Protein AF-A0A537ZQH6-F1 (afdb_monomer_lite)

Secondary structure (DSSP, 8-state):
--------------------SSSSHHHHHHHHHHHHHHHTTSSSSS-----------------------SSSTTTTTTTTS---------THHHHHHHHHHHHHHHHHHHHHHHHHHH-------S--EEEEESPTT-EESS--SEEEEEESS-B-GGG-EEEEEETTS-B-B-S--EE-SS-TTEEEEEB----SEEEEEEEEEEBTTS-EEEEEEEEEESS---SPP------TT--TT-HHHHHHHHHHHHHHHHHHHHHHIIIIIIHHHHHHSTT--SHHHHHHHHHHHHHHHHHHHHHHHHHHHHHTT--TT-HHHHHHHHHHSHHHHHHHHHHHHHHHHHHHHHHHHHH--GGGG--

Sequence (363 aa):
MDGREGADRGRLRVRLKRQHDRRQDVQLQRAADLLERRGRRLDRARELGHSRADDRGGELPRRRRLELDARDRRDRRRRRRARPRRRRAPEQGRNEDARLNIGRAARCVVLVAVVALVVPAAAWAHAALLRTSPTASVIANGPPARVLLTYSEAVEPRFAIVSVTDAGGHQVTAGPPQRSASNPDTLFVPLRKIQRGWYLVYWRVISVDGHPVRGAFTFAVGPNTGPQPQFVIPSISESAATAQLLIPRWIVFLSLLSAIGLYVLRVITARPVVRAVRGSSLRAITWAMWISFAVALVATPIYVLLATSQFALRSVFALGTIIPLARDSAFGRGYLVLEAALALFAVAAAVTVWVDRPERSQR

Foldseek 3Di:
DDDDDDDDDDDDDDDDDPDPDDPPVVVVVVVVVVVVVVVVVPPPPPDDDDDDDDDDDDDDDDDDDDDDDPPPVVVVVVVVPDDPPPPPDDPVVVVVVLVVVLVVLVVVVVVVVVVVVPPPPVCPPDWAFDAKVVGFAEAAAADDQKIKTATPDAFWQLLKDKFKAFPVRDTFFPDGWDADPVDRRMIMTGGHHDDFAKMKIWMWIATLNLFIDIDMGMYTYHPPRDDDDDDDHPDPPPGPPPVQLVVLVVLLVVLVCLLVVLLCCLPSPVLSVCVVDPPDDCVVSVVSNVVSLVSNLVSLVVSLLSSQCVSNVHDSVVCVPSVVSLCVTSNNVVSVVVSVVSVVVVVVSVVVVVVPDPVVVVD

Structure (mmCIF, N/CA/C/O backbone):
data_AF-A0A537ZQH6-F1
#
_entry.id   AF-A0A537ZQH6-F1
#
loop_
_atom_site.group_PDB
_atom_site.id
_atom_site.type_symbol
_atom_site.label_atom_id
_atom_site.label_alt_id
_atom_site.label_comp_id
_atom_site.label_asym_id
_atom_site.label_entity_id
_atom_site.label_seq_id
_atom_site.pdbx_PDB_ins_code
_atom_site.Cartn_x
_atom_site.Cartn_y
_atom_site.Cartn_z
_atom_site.occupancy
_atom_site.B_iso_or_equiv
_atom_site.auth_seq_id
_atom_site.auth_comp_id
_atom_site.auth_asym_id
_atom_site.auth_atom_id
_atom_site.pdbx_PDB_model_num
ATOM 1 N N . MET A 1 1 ? 62.988 -39.015 21.440 1.00 37.72 1 MET A N 1
ATOM 2 C CA . MET A 1 1 ? 63.742 -37.811 21.828 1.00 37.72 1 MET A CA 1
ATOM 3 C C . MET A 1 1 ? 62.764 -36.662 21.709 1.00 37.72 1 MET A C 1
ATOM 5 O O . MET A 1 1 ? 62.362 -36.348 20.599 1.00 37.72 1 MET A O 1
ATOM 9 N N . ASP A 1 2 ? 62.004 -36.427 22.777 1.00 38.94 2 ASP A N 1
ATOM 10 C CA . ASP A 1 2 ? 62.346 -35.517 23.900 1.00 38.94 2 ASP A CA 1
ATOM 11 C C . ASP A 1 2 ? 61.993 -34.084 23.506 1.00 38.94 2 ASP A C 1
ATOM 13 O O . ASP A 1 2 ? 62.325 -33.666 22.409 1.00 38.94 2 ASP A O 1
ATOM 17 N N . GLY A 1 3 ? 61.307 -33.254 24.280 1.00 34.97 3 GLY A N 1
ATOM 18 C CA . GLY A 1 3 ? 60.789 -33.248 25.651 1.00 34.97 3 GLY A CA 1
ATOM 19 C C . GLY A 1 3 ? 60.050 -31.896 25.762 1.00 34.97 3 GLY A C 1
ATOM 20 O O . GLY A 1 3 ? 60.410 -30.954 25.066 1.00 34.97 3 GLY A O 1
ATOM 21 N N . ARG A 1 4 ? 58.823 -31.849 26.291 1.00 38.03 4 ARG A N 1
ATOM 22 C CA . ARG A 1 4 ? 58.455 -31.413 27.657 1.00 38.03 4 ARG A CA 1
ATOM 23 C C . ARG A 1 4 ? 58.800 -29.956 28.029 1.00 38.03 4 ARG A C 1
ATOM 25 O O . ARG A 1 4 ? 59.832 -29.437 27.653 1.00 38.03 4 ARG A O 1
ATOM 32 N N . GLU A 1 5 ? 57.924 -29.436 28.903 1.00 39.91 5 GLU A N 1
ATOM 33 C CA . GLU A 1 5 ? 57.992 -28.200 29.716 1.00 39.91 5 GLU A CA 1
ATOM 34 C C . GLU A 1 5 ? 57.385 -26.941 29.076 1.00 39.91 5 GLU A C 1
ATOM 36 O O . GLU A 1 5 ? 57.626 -26.637 27.920 1.00 39.91 5 GLU A O 1
ATOM 41 N N . GLY A 1 6 ? 56.542 -26.142 29.736 1.00 35.00 6 GLY A N 1
ATOM 42 C CA . GLY A 1 6 ? 55.944 -26.145 31.077 1.00 35.00 6 GLY A CA 1
ATOM 43 C C . GLY A 1 6 ? 54.938 -24.976 31.101 1.00 35.00 6 GLY A C 1
ATOM 44 O O . GLY A 1 6 ? 55.193 -23.923 30.535 1.00 35.00 6 GLY A O 1
ATOM 45 N N . ALA A 1 7 ? 53.669 -25.203 31.437 1.00 37.62 7 ALA A N 1
ATOM 46 C CA . ALA A 1 7 ? 53.093 -24.894 32.747 1.00 37.62 7 ALA A CA 1
ATOM 47 C C . ALA A 1 7 ? 53.358 -23.460 33.258 1.00 37.62 7 ALA A C 1
ATOM 49 O O . ALA A 1 7 ? 54.359 -23.228 33.918 1.00 37.62 7 ALA A O 1
ATOM 50 N N . ASP A 1 8 ? 52.374 -22.563 33.115 1.00 39.09 8 ASP A N 1
ATOM 51 C CA . ASP A 1 8 ? 51.991 -21.718 34.251 1.00 39.09 8 ASP A CA 1
ATOM 52 C C . ASP A 1 8 ? 50.480 -21.421 34.245 1.00 39.09 8 ASP A C 1
ATOM 54 O O . ASP A 1 8 ? 49.935 -20.710 33.400 1.00 39.09 8 ASP A O 1
ATOM 58 N N . ARG A 1 9 ? 49.773 -22.062 35.180 1.00 39.47 9 ARG A N 1
ATOM 59 C CA . ARG A 1 9 ? 48.351 -21.853 35.468 1.00 39.47 9 ARG A CA 1
ATOM 60 C C . ARG A 1 9 ? 48.269 -20.947 36.692 1.00 39.47 9 ARG A C 1
ATOM 62 O O . ARG A 1 9 ? 48.192 -21.433 37.821 1.00 39.47 9 ARG A O 1
ATOM 69 N N . GLY A 1 10 ? 48.209 -19.640 36.457 1.00 35.66 10 GLY A N 1
ATOM 70 C CA . GLY A 1 10 ? 47.931 -18.637 37.482 1.00 35.66 10 GLY A CA 1
ATOM 71 C C . GLY A 1 10 ? 46.539 -18.815 38.097 1.00 35.66 10 GLY A C 1
ATOM 72 O O . GLY A 1 10 ? 45.526 -18.385 37.546 1.00 35.66 10 GLY A O 1
ATOM 73 N N . ARG A 1 11 ? 46.481 -19.454 39.271 1.00 38.66 11 ARG A N 1
ATOM 74 C CA . ARG A 1 11 ? 45.300 -19.511 40.143 1.00 38.66 11 ARG A CA 1
ATOM 75 C C . ARG A 1 11 ? 45.094 -18.158 40.829 1.00 38.66 11 ARG A C 1
ATOM 77 O O . ARG A 1 11 ? 45.623 -17.928 41.911 1.00 38.66 11 ARG A O 1
ATOM 84 N N . LEU A 1 12 ? 44.240 -17.306 40.272 1.00 38.12 12 LEU A N 1
ATOM 85 C CA . LEU A 1 12 ? 43.679 -16.163 40.997 1.00 38.12 12 LEU A CA 1
ATOM 86 C C . LEU A 1 12 ? 42.385 -16.582 41.706 1.00 38.12 12 LEU A C 1
ATOM 88 O O . LEU A 1 12 ? 41.287 -16.559 41.154 1.00 38.12 12 LEU A O 1
ATOM 92 N N . ARG A 1 13 ? 42.537 -16.997 42.970 1.00 39.12 13 ARG A N 1
ATOM 93 C CA . ARG A 1 13 ? 41.436 -17.126 43.932 1.00 39.12 13 ARG A CA 1
ATOM 94 C C . ARG A 1 13 ? 40.948 -15.727 44.311 1.00 39.12 13 ARG A C 1
ATOM 96 O O . ARG A 1 13 ? 41.513 -15.097 45.200 1.00 39.12 13 ARG A O 1
ATOM 103 N N . VAL A 1 14 ? 39.871 -15.264 43.686 1.00 39.78 14 VAL A N 1
ATOM 104 C CA . VAL A 1 14 ? 39.137 -14.084 44.157 1.00 39.78 14 VAL A CA 1
ATOM 105 C C . VAL A 1 14 ? 38.036 -14.539 45.116 1.00 39.78 14 VAL A C 1
ATOM 107 O O . VAL A 1 14 ? 37.133 -15.294 44.760 1.00 39.78 14 VAL A O 1
ATOM 110 N N . ARG A 1 15 ? 38.157 -14.101 46.375 1.00 38.72 15 ARG A N 1
ATOM 111 C CA . ARG A 1 15 ? 37.186 -14.280 47.463 1.00 38.72 15 ARG A CA 1
ATOM 112 C C . ARG A 1 15 ? 35.820 -13.704 47.065 1.00 38.72 15 ARG A C 1
ATOM 114 O O . ARG A 1 15 ? 35.657 -12.488 47.011 1.00 38.72 15 ARG A O 1
ATOM 121 N N . LEU A 1 16 ? 34.816 -14.564 46.897 1.00 40.62 16 LEU A N 1
ATOM 122 C CA . LEU A 1 16 ? 33.408 -14.161 46.906 1.00 40.62 16 LEU A CA 1
ATOM 123 C C . LEU A 1 16 ? 33.019 -13.722 48.325 1.00 40.62 16 LEU A C 1
ATOM 125 O O . LEU A 1 16 ? 32.900 -14.528 49.248 1.00 40.62 16 LEU A O 1
ATOM 129 N N . LYS A 1 17 ? 32.845 -12.413 48.498 1.00 37.75 17 LYS A N 1
ATOM 130 C CA . LYS A 1 17 ? 32.340 -11.788 49.720 1.00 37.75 17 LYS A CA 1
ATOM 131 C C . LYS A 1 17 ? 30.829 -12.047 49.790 1.00 37.75 17 LYS A C 1
ATOM 133 O O . LYS A 1 17 ? 30.056 -11.392 49.098 1.00 37.75 17 LYS A O 1
ATOM 138 N N . ARG A 1 18 ? 30.404 -13.024 50.603 1.00 44.88 18 ARG A N 1
ATOM 139 C CA . ARG A 1 18 ? 28.995 -13.209 50.998 1.00 44.88 18 ARG A CA 1
ATOM 140 C C . ARG A 1 18 ? 28.511 -11.929 51.682 1.00 44.88 18 ARG A C 1
ATOM 142 O O . ARG A 1 18 ? 28.833 -11.678 52.839 1.00 44.88 18 ARG A O 1
ATOM 149 N N . GLN A 1 19 ? 27.759 -11.113 50.953 1.00 45.69 19 GLN A N 1
ATOM 150 C CA . GLN A 1 19 ? 27.084 -9.928 51.475 1.00 45.69 19 GLN A CA 1
ATOM 151 C C . GLN A 1 19 ? 25.637 -9.900 50.961 1.00 45.69 19 GLN A C 1
ATOM 153 O O . GLN A 1 19 ? 25.190 -8.971 50.294 1.00 45.69 19 GLN A O 1
ATOM 158 N N . HIS A 1 20 ? 24.903 -10.965 51.264 1.00 49.22 20 HIS A N 1
ATOM 159 C CA . HIS A 1 20 ? 23.463 -11.056 51.063 1.00 49.22 20 HIS A CA 1
ATOM 160 C C . HIS A 1 20 ? 22.906 -11.897 52.206 1.00 49.22 20 HIS A C 1
ATOM 162 O O . HIS A 1 20 ? 22.930 -13.112 52.117 1.00 49.22 20 HIS A O 1
ATOM 168 N N . ASP A 1 21 ? 22.568 -11.230 53.318 1.00 49.16 21 ASP A N 1
ATOM 169 C CA . ASP A 1 21 ? 21.616 -11.777 54.307 1.00 49.16 21 ASP A CA 1
ATOM 170 C C . ASP A 1 21 ? 21.184 -10.803 55.421 1.00 49.16 21 ASP A C 1
ATOM 172 O O . ASP A 1 21 ? 20.308 -11.117 56.206 1.00 49.16 21 ASP A O 1
ATOM 176 N N . ARG A 1 22 ? 21.721 -9.575 55.514 1.00 46.28 22 ARG A N 1
ATOM 177 C CA . ARG A 1 22 ? 21.346 -8.644 56.610 1.00 46.28 22 ARG A CA 1
ATOM 178 C C . ARG A 1 22 ? 20.330 -7.552 56.268 1.00 46.28 22 ARG A C 1
ATOM 180 O O . ARG A 1 22 ? 19.975 -6.769 57.142 1.00 46.28 22 ARG A O 1
ATOM 187 N N . ARG A 1 23 ? 19.875 -7.446 55.014 1.00 43.75 23 ARG A N 1
ATOM 188 C CA . ARG A 1 23 ? 18.908 -6.401 54.603 1.00 43.75 23 ARG A CA 1
ATOM 189 C C . ARG A 1 23 ? 17.465 -6.891 54.459 1.00 43.75 23 ARG A C 1
ATOM 191 O O . ARG A 1 23 ? 16.578 -6.044 54.447 1.00 43.75 23 ARG A O 1
ATOM 198 N N . GLN A 1 24 ? 17.223 -8.202 54.400 1.00 45.84 24 GLN A N 1
ATOM 199 C CA . GLN A 1 24 ? 15.862 -8.751 54.340 1.00 45.84 24 GLN A CA 1
ATOM 200 C C . GLN A 1 24 ? 15.212 -8.881 55.731 1.00 45.84 24 GLN A C 1
ATOM 202 O O . GLN A 1 24 ? 14.027 -8.582 55.862 1.00 45.84 24 GLN A O 1
ATOM 207 N N . ASP A 1 25 ? 15.986 -9.146 56.788 1.00 46.12 25 ASP A N 1
ATOM 208 C CA . ASP A 1 25 ? 15.434 -9.305 58.146 1.00 46.12 25 ASP A CA 1
ATOM 209 C C . ASP A 1 25 ? 14.921 -7.997 58.776 1.00 46.12 25 ASP A C 1
ATOM 211 O O . ASP A 1 25 ? 13.919 -7.987 59.490 1.00 46.12 25 ASP A O 1
ATOM 215 N N . VAL A 1 26 ? 15.536 -6.853 58.451 1.00 52.03 26 VAL A N 1
ATOM 216 C CA . VAL A 1 26 ? 15.139 -5.549 59.021 1.00 52.03 26 VAL A CA 1
ATOM 217 C C . VAL A 1 26 ? 13.829 -5.023 58.409 1.00 52.03 26 VAL A C 1
ATOM 219 O O . VAL A 1 26 ? 13.107 -4.255 59.049 1.00 52.03 26 VAL A O 1
ATOM 222 N N . GLN A 1 27 ? 13.483 -5.435 57.183 1.00 49.34 27 GLN A N 1
ATOM 223 C CA . GLN A 1 27 ? 12.219 -5.032 56.551 1.00 49.34 27 GLN A CA 1
ATOM 224 C C . GLN A 1 27 ? 11.029 -5.900 56.983 1.00 49.34 27 GLN A C 1
ATOM 226 O O . GLN A 1 27 ? 9.916 -5.379 57.070 1.00 49.34 27 GLN A O 1
ATOM 231 N N . LEU A 1 28 ? 11.251 -7.170 57.338 1.00 49.19 28 LEU A N 1
ATOM 232 C CA . LEU A 1 28 ? 10.193 -8.060 57.830 1.00 49.19 28 LEU A CA 1
ATOM 233 C C . LEU A 1 28 ? 9.753 -7.720 59.266 1.00 49.19 28 LEU A C 1
ATOM 235 O O . LEU A 1 28 ? 8.558 -7.756 59.555 1.00 49.19 28 LEU A O 1
ATOM 239 N N . GLN A 1 29 ? 10.667 -7.275 60.137 1.00 52.88 29 GLN A N 1
ATOM 240 C CA . GLN A 1 29 ? 10.314 -6.850 61.504 1.00 52.88 29 GLN A CA 1
ATOM 241 C C . GLN A 1 29 ? 9.486 -5.550 61.549 1.00 52.88 29 GLN A C 1
ATOM 243 O O . GLN A 1 29 ? 8.589 -5.421 62.377 1.00 52.88 29 GLN A O 1
ATOM 248 N N . ARG A 1 30 ? 9.691 -4.605 60.616 1.00 51.28 30 ARG A N 1
ATOM 249 C CA . ARG A 1 30 ? 8.899 -3.354 60.566 1.00 51.28 30 ARG A CA 1
ATOM 250 C C . ARG A 1 30 ? 7.466 -3.539 60.050 1.00 51.28 30 ARG A C 1
ATOM 252 O O . ARG A 1 30 ? 6.607 -2.716 60.363 1.00 51.28 30 ARG A O 1
ATOM 259 N N . ALA A 1 31 ? 7.193 -4.589 59.274 1.00 52.56 31 ALA A N 1
ATOM 260 C CA . ALA A 1 31 ? 5.853 -4.871 58.755 1.00 52.56 31 ALA A CA 1
ATOM 261 C C . ALA A 1 31 ? 4.941 -5.550 59.799 1.00 52.56 31 ALA A C 1
ATOM 263 O O . ALA A 1 31 ? 3.739 -5.280 59.821 1.00 52.56 31 ALA A O 1
ATOM 264 N N . ALA A 1 32 ? 5.508 -6.365 60.696 1.00 53.94 32 ALA A N 1
ATOM 265 C CA . ALA A 1 32 ? 4.768 -7.008 61.785 1.00 53.94 32 ALA A CA 1
ATOM 266 C C . ALA A 1 32 ? 4.316 -5.997 62.864 1.00 53.94 32 ALA A C 1
ATOM 268 O O . ALA A 1 32 ? 3.144 -5.986 63.245 1.00 53.94 32 ALA A O 1
ATOM 269 N N . ASP A 1 33 ? 5.185 -5.055 63.247 1.00 55.97 33 ASP A N 1
ATOM 270 C CA . ASP A 1 33 ? 4.880 -4.013 64.247 1.00 55.97 33 ASP A CA 1
ATOM 271 C C . ASP A 1 33 ? 3.782 -3.023 63.803 1.00 55.97 33 ASP A C 1
ATOM 273 O O . ASP A 1 33 ? 3.048 -2.459 64.625 1.00 55.97 33 ASP A O 1
ATOM 277 N N . LEU A 1 34 ? 3.628 -2.804 62.492 1.00 54.22 34 LEU A N 1
ATOM 278 C CA . LEU A 1 34 ? 2.592 -1.925 61.933 1.00 54.22 34 LEU A CA 1
ATOM 279 C C . LEU A 1 34 ? 1.206 -2.588 61.874 1.00 54.22 34 LEU A C 1
ATOM 281 O O . LEU A 1 34 ? 0.194 -1.881 61.912 1.00 54.22 34 LEU A O 1
ATOM 285 N N . LEU A 1 35 ? 1.143 -3.922 61.833 1.00 55.09 35 LEU A N 1
ATOM 286 C CA . LEU A 1 35 ? -0.114 -4.675 61.891 1.00 55.09 35 LEU A CA 1
ATOM 287 C C . LEU A 1 35 ? -0.605 -4.854 63.336 1.00 55.09 35 LEU A C 1
ATOM 289 O O . LEU A 1 35 ? -1.811 -4.780 63.580 1.00 55.09 35 LEU A O 1
ATOM 293 N N . GLU A 1 36 ? 0.301 -4.946 64.313 1.00 55.09 36 GLU A N 1
ATOM 294 C CA . GLU A 1 36 ? -0.070 -5.054 65.730 1.00 55.09 36 GLU A CA 1
ATOM 295 C C . GLU A 1 36 ? -0.638 -3.737 66.304 1.00 55.09 36 GLU A C 1
ATOM 297 O O . GLU A 1 36 ? -1.595 -3.738 67.085 1.00 55.09 36 GLU A O 1
ATOM 302 N N . ARG A 1 37 ? -0.138 -2.577 65.846 1.00 55.03 37 ARG A N 1
ATOM 303 C CA . ARG A 1 37 ? -0.655 -1.253 66.255 1.00 55.03 37 ARG A CA 1
ATOM 304 C C . ARG A 1 37 ? -2.026 -0.905 65.665 1.00 55.03 37 ARG A C 1
ATOM 306 O O . ARG A 1 37 ? -2.704 -0.023 66.199 1.00 55.03 37 ARG A O 1
ATOM 313 N N . ARG A 1 38 ? -2.459 -1.581 64.593 1.00 48.88 38 ARG A N 1
ATOM 314 C CA . ARG A 1 38 ? -3.759 -1.334 63.939 1.00 48.88 38 ARG A CA 1
ATOM 315 C C . ARG A 1 38 ? -4.873 -2.258 64.445 1.00 48.88 38 ARG A C 1
ATOM 317 O O . ARG A 1 38 ? -6.031 -1.850 64.410 1.00 48.88 38 ARG A O 1
ATOM 324 N N . GLY A 1 39 ? -4.528 -3.427 64.995 1.00 49.94 39 GLY A N 1
ATOM 325 C CA . GLY A 1 39 ? -5.478 -4.351 65.632 1.00 49.94 39 GLY A CA 1
ATOM 326 C C . GLY A 1 39 ? -6.051 -3.839 66.960 1.00 49.94 39 GLY A C 1
ATOM 327 O O . GLY A 1 39 ? -7.243 -3.971 67.211 1.00 49.94 39 GLY A O 1
ATOM 328 N N . ARG A 1 40 ? -5.259 -3.136 67.782 1.00 52.81 40 ARG A N 1
ATOM 329 C CA . ARG A 1 40 ? -5.707 -2.675 69.117 1.00 52.81 40 ARG A CA 1
ATOM 330 C C . ARG A 1 40 ? -6.600 -1.421 69.121 1.00 52.81 40 ARG A C 1
ATOM 332 O O . ARG A 1 40 ? -6.974 -0.947 70.191 1.00 52.81 40 ARG A O 1
ATOM 339 N N . ARG A 1 41 ? -6.945 -0.856 67.954 1.00 49.91 41 ARG A N 1
ATOM 340 C CA . ARG A 1 41 ? -7.824 0.330 67.837 1.00 49.91 41 ARG A CA 1
ATOM 341 C C . ARG A 1 41 ? -9.272 0.025 67.435 1.00 49.91 41 ARG A C 1
ATOM 343 O O . ARG A 1 41 ? -10.050 0.969 67.340 1.00 49.91 41 ARG A O 1
ATOM 350 N N . LEU A 1 42 ? -9.658 -1.241 67.249 1.00 49.62 42 LEU A N 1
ATOM 351 C CA . LEU A 1 42 ? -11.047 -1.602 66.912 1.00 49.62 42 LEU A CA 1
ATOM 352 C C . LEU A 1 42 ? -11.810 -2.385 67.994 1.00 49.62 42 LEU A C 1
ATOM 354 O O . LEU A 1 42 ? -13.026 -2.486 67.880 1.00 49.62 42 LEU A O 1
ATOM 358 N N . ASP A 1 43 ? -11.166 -2.777 69.098 1.00 46.06 43 ASP A N 1
ATOM 359 C CA . ASP A 1 43 ? -11.847 -3.446 70.226 1.00 46.06 43 ASP A CA 1
ATOM 360 C C . ASP A 1 43 ? -12.250 -2.506 71.380 1.00 46.06 43 ASP A C 1
ATOM 362 O O . ASP A 1 43 ? -12.770 -2.950 72.397 1.00 46.06 43 ASP A O 1
ATOM 366 N N . ARG A 1 44 ? -12.067 -1.184 71.244 1.00 46.25 44 ARG A N 1
ATOM 367 C CA . ARG A 1 44 ? -12.435 -0.194 72.287 1.00 46.25 44 ARG A CA 1
ATOM 368 C C . ARG A 1 44 ? -13.620 0.715 71.954 1.00 46.25 44 ARG A C 1
ATOM 370 O O . ARG A 1 44 ? -13.830 1.714 72.631 1.00 46.25 44 ARG A O 1
ATOM 377 N N . ALA A 1 45 ? -14.416 0.377 70.943 1.00 46.56 45 ALA A N 1
ATOM 378 C CA . ALA A 1 45 ? -15.591 1.165 70.555 1.00 46.56 45 ALA A CA 1
ATOM 379 C C . ALA A 1 45 ? -16.899 0.360 70.579 1.00 46.56 45 ALA A C 1
ATOM 381 O O . ALA A 1 45 ? -17.814 0.631 69.800 1.00 46.56 45 ALA A O 1
ATOM 382 N N . ARG A 1 46 ? -16.997 -0.657 71.445 1.00 43.41 46 ARG A N 1
ATOM 383 C CA . ARG A 1 46 ? -18.224 -1.452 71.556 1.00 43.41 46 ARG A CA 1
ATOM 384 C C . ARG A 1 46 ? -18.505 -2.020 72.937 1.00 43.41 46 ARG A C 1
ATOM 386 O O . ARG A 1 46 ? -19.032 -3.108 73.046 1.00 43.41 46 ARG A O 1
ATOM 393 N N . GLU A 1 47 ? -18.223 -1.256 73.974 1.00 46.81 47 GLU A N 1
ATOM 394 C CA . GLU A 1 47 ? -18.758 -1.501 75.310 1.00 46.81 47 GLU A CA 1
ATOM 395 C C . GLU A 1 47 ? -18.678 -0.172 76.044 1.00 46.81 47 GLU A C 1
ATOM 397 O O . GLU A 1 47 ? -17.583 0.288 76.333 1.00 46.81 47 GLU A O 1
ATOM 402 N N . LEU A 1 48 ? -19.820 0.501 76.190 1.00 42.00 48 LEU A N 1
ATOM 403 C CA . LEU A 1 48 ? -20.153 1.480 77.232 1.00 42.00 48 LEU A CA 1
ATOM 404 C C . LEU A 1 48 ? -21.454 2.164 76.813 1.00 42.00 48 LEU A C 1
ATOM 406 O O . LEU A 1 48 ? -21.485 3.131 76.056 1.00 42.00 48 LEU A O 1
ATOM 410 N N . GLY A 1 49 ? -22.555 1.608 77.293 1.00 34.41 49 GLY A N 1
ATOM 411 C CA . GLY A 1 49 ? -23.868 2.185 77.091 1.00 34.41 49 GLY A CA 1
ATOM 412 C C . GLY A 1 49 ? -24.921 1.338 77.763 1.00 34.41 49 GLY A C 1
ATOM 413 O O . GLY A 1 49 ? -25.709 0.739 77.053 1.00 34.41 49 GLY A O 1
ATOM 414 N N . HIS A 1 50 ? -24.888 1.260 79.100 1.00 36.09 50 HIS A N 1
ATOM 415 C CA . HIS A 1 50 ? -26.059 1.129 79.982 1.00 36.09 50 HIS A CA 1
ATOM 416 C C . HIS A 1 50 ? -25.636 0.987 81.450 1.00 36.09 50 HIS A C 1
ATOM 418 O O . HIS A 1 50 ? -25.060 -0.029 81.829 1.00 36.09 50 HIS A O 1
ATOM 424 N N . SER A 1 51 ? -25.976 1.987 82.272 1.00 34.97 51 SER A N 1
ATOM 425 C CA . SER A 1 51 ? -26.502 1.869 83.651 1.00 34.97 51 SER A CA 1
ATOM 426 C C . SER A 1 51 ? -26.618 3.282 84.241 1.00 34.97 51 SER A C 1
ATOM 428 O O . SER A 1 51 ? -25.648 4.025 84.240 1.00 34.97 51 SER A O 1
ATOM 430 N N . ARG A 1 52 ? -27.847 3.759 84.463 1.00 33.31 52 ARG A N 1
ATOM 431 C CA . ARG A 1 52 ? -28.595 3.786 85.741 1.00 33.31 52 ARG A CA 1
ATOM 432 C C . ARG A 1 52 ? -28.369 5.093 86.505 1.00 33.31 52 ARG A C 1
ATOM 434 O O . ARG A 1 52 ? -27.276 5.346 86.989 1.00 33.31 52 ARG A O 1
ATOM 441 N N . ALA A 1 53 ? -29.451 5.847 86.665 1.00 33.88 53 ALA A N 1
ATOM 442 C CA . ALA A 1 53 ? -29.649 6.746 87.789 1.00 33.88 53 ALA A CA 1
ATOM 443 C C . ALA A 1 53 ? -30.878 6.230 88.547 1.00 33.88 53 ALA A C 1
ATOM 445 O O . ALA A 1 53 ? -31.912 5.939 87.941 1.00 33.88 53 ALA A O 1
ATOM 446 N N . ASP A 1 54 ? -30.672 6.013 89.837 1.00 38.97 54 ASP A N 1
ATOM 447 C CA . ASP A 1 54 ? -31.647 5.642 90.854 1.00 38.97 54 ASP A CA 1
ATOM 448 C C . ASP A 1 54 ? -32.164 6.951 91.463 1.00 38.97 54 ASP A C 1
ATOM 450 O O . ASP A 1 54 ? -31.361 7.860 91.664 1.00 38.97 54 ASP A O 1
ATOM 454 N N . ASP A 1 55 ? -33.458 7.053 91.762 1.00 33.56 55 ASP A N 1
ATOM 455 C CA . ASP A 1 55 ? -33.891 7.945 92.837 1.00 33.56 55 ASP A CA 1
ATOM 456 C C . ASP A 1 55 ? -35.213 7.474 93.449 1.00 33.56 55 ASP A C 1
ATOM 458 O O . ASP A 1 55 ? -36.170 7.109 92.756 1.00 33.56 55 ASP A O 1
ATOM 462 N N . ARG A 1 56 ? -35.224 7.427 94.782 1.00 37.03 56 ARG A N 1
ATOM 463 C CA . ARG A 1 56 ? -36.313 6.927 95.626 1.00 37.03 56 ARG A CA 1
ATOM 464 C C . ARG A 1 56 ? -37.095 8.089 96.230 1.00 37.03 56 ARG A C 1
ATOM 466 O O . ARG A 1 56 ? -36.500 9.048 96.702 1.00 37.03 56 ARG A O 1
ATOM 473 N N . GLY A 1 57 ? -38.393 7.862 96.436 1.00 31.17 57 GLY A N 1
ATOM 474 C CA . GLY A 1 57 ? -39.102 8.359 97.621 1.00 31.17 57 GLY A CA 1
ATOM 475 C C . GLY A 1 57 ? -40.460 9.006 97.354 1.00 31.17 57 GLY A C 1
ATOM 476 O O . GLY A 1 57 ? -40.560 9.922 96.550 1.00 31.17 57 GLY A O 1
ATOM 477 N N . GLY A 1 58 ? -41.480 8.571 98.107 1.00 30.86 58 GLY A N 1
ATOM 478 C CA . GLY A 1 58 ? -42.596 9.447 98.491 1.00 30.86 58 GLY A CA 1
ATOM 479 C C . GLY A 1 58 ? -44.016 9.027 98.094 1.00 30.86 58 GLY A C 1
ATOM 480 O O . GLY A 1 58 ? -44.544 9.517 97.110 1.00 30.86 58 GLY A O 1
ATOM 481 N N . GLU A 1 59 ? -44.623 8.198 98.946 1.00 32.25 59 GLU A N 1
ATOM 482 C CA . GLU A 1 59 ? -46.018 8.258 99.435 1.00 32.25 59 GLU A CA 1
ATOM 483 C C . GLU A 1 59 ? -47.271 8.052 98.531 1.00 32.25 59 GLU A C 1
ATOM 485 O O . GLU A 1 59 ? -47.382 8.415 97.368 1.00 32.25 59 GLU A O 1
ATOM 490 N N . LEU A 1 60 ? -48.240 7.391 99.178 1.00 40.50 60 LEU A N 1
ATOM 491 C CA . LEU A 1 60 ? -49.590 6.909 98.821 1.00 40.50 60 LEU A CA 1
ATOM 492 C C . LEU A 1 60 ? -50.664 8.045 98.863 1.00 40.50 60 LEU A C 1
ATOM 494 O O . LEU A 1 60 ? -50.290 9.163 99.198 1.00 40.50 60 LEU A O 1
ATOM 498 N N . PRO A 1 61 ? -52.011 7.825 98.744 1.00 54.16 61 PRO A N 1
ATOM 499 C CA . PRO A 1 61 ? -52.829 6.716 98.198 1.00 54.16 61 PRO A CA 1
ATOM 500 C C . PRO A 1 61 ? -54.063 7.179 97.344 1.00 54.16 61 PRO A C 1
ATOM 502 O O . PRO A 1 61 ? -54.377 8.354 97.225 1.00 54.16 61 PRO A O 1
ATOM 505 N N . ARG A 1 62 ? -54.883 6.190 96.928 1.00 35.56 62 ARG A N 1
ATOM 506 C CA . ARG A 1 62 ? -56.370 6.199 96.768 1.00 35.56 62 ARG A CA 1
ATOM 507 C C . ARG A 1 62 ? -56.993 6.261 95.357 1.00 35.56 62 ARG A C 1
ATOM 509 O O . ARG A 1 62 ? -57.141 7.298 94.738 1.00 35.56 62 ARG A O 1
ATOM 516 N N . ARG A 1 63 ? -57.598 5.103 95.048 1.00 35.00 63 ARG A N 1
ATOM 517 C CA . ARG A 1 63 ? -59.005 4.847 94.657 1.00 35.00 63 ARG A CA 1
ATOM 518 C C . ARG A 1 63 ? -59.568 5.394 93.332 1.00 35.00 63 ARG A C 1
ATOM 520 O O . ARG A 1 63 ? -59.769 6.580 93.146 1.00 35.00 63 ARG A O 1
ATOM 527 N N . ARG A 1 64 ? -60.124 4.413 92.602 1.00 38.06 64 ARG A N 1
ATOM 528 C CA . ARG A 1 64 ? -61.353 4.440 91.782 1.00 38.06 64 ARG A CA 1
ATOM 529 C C . ARG A 1 64 ? -61.376 5.380 90.572 1.00 38.06 64 ARG A C 1
ATOM 531 O O . ARG A 1 64 ? -61.792 6.525 90.671 1.00 38.06 64 ARG A O 1
ATOM 538 N N . ARG A 1 65 ? -61.212 4.774 89.397 1.00 36.09 65 ARG A N 1
ATOM 539 C CA . ARG A 1 65 ? -62.214 4.785 88.311 1.00 36.09 65 ARG A CA 1
ATOM 540 C C . ARG A 1 65 ? -61.893 3.597 87.399 1.00 36.09 65 ARG A C 1
ATOM 542 O O . ARG A 1 65 ? -60.807 3.518 86.849 1.00 36.09 65 ARG A O 1
ATOM 549 N N . LEU A 1 66 ? -62.626 2.498 87.559 1.00 42.69 66 LEU A N 1
ATOM 550 C CA . LEU A 1 66 ? -63.831 2.198 86.777 1.00 42.69 66 LEU A CA 1
ATOM 551 C C . LEU A 1 66 ? -63.496 2.071 85.289 1.00 42.69 66 LEU A C 1
ATOM 553 O O . LEU A 1 66 ? -63.423 3.052 84.562 1.00 42.69 66 LEU A O 1
ATOM 557 N N . GLU A 1 67 ? -63.231 0.816 84.917 1.00 48.31 67 GLU A N 1
ATOM 558 C CA . GLU A 1 67 ? -63.910 0.128 83.817 1.00 48.31 67 GLU A CA 1
ATOM 559 C C . GLU A 1 67 ? -64.332 1.017 82.649 1.00 48.31 67 GLU A C 1
ATOM 561 O O . GLU A 1 67 ? -65.454 1.498 82.634 1.00 48.31 67 GLU A O 1
ATOM 566 N N . LEU A 1 68 ? -63.461 1.188 81.651 1.00 47.56 68 LEU A N 1
ATOM 567 C CA . LEU A 1 68 ? -63.856 1.606 80.301 1.00 47.56 68 LEU A CA 1
ATOM 568 C C . LEU A 1 68 ? -62.675 1.462 79.330 1.00 47.56 68 LEU A C 1
ATOM 570 O O . LEU A 1 68 ? -62.292 2.417 78.676 1.00 47.56 68 LEU A O 1
ATOM 574 N N . ASP A 1 69 ? -62.054 0.276 79.234 1.00 44.34 69 ASP A N 1
ATOM 575 C CA . ASP A 1 69 ? -61.180 0.021 78.069 1.00 44.34 69 ASP A CA 1
ATOM 576 C C . ASP A 1 69 ? -60.924 -1.458 77.719 1.00 44.34 69 ASP A C 1
ATOM 578 O O . ASP A 1 69 ? -59.883 -1.857 77.189 1.00 44.34 69 ASP A O 1
ATOM 582 N N . ALA A 1 70 ? -61.888 -2.332 78.022 1.00 48.72 70 ALA A N 1
ATOM 583 C CA . ALA A 1 70 ? -61.760 -3.772 77.774 1.00 48.72 70 ALA A CA 1
ATOM 584 C C . ALA A 1 70 ? -62.220 -4.218 76.368 1.00 48.72 70 ALA A C 1
ATOM 586 O O . ALA A 1 70 ? -62.292 -5.423 76.110 1.00 48.72 70 ALA A O 1
ATOM 587 N N . ARG A 1 71 ? -62.524 -3.291 75.443 1.00 49.66 71 ARG A N 1
ATOM 588 C CA . ARG A 1 71 ? -63.021 -3.636 74.093 1.00 49.66 71 ARG A CA 1
ATOM 589 C C . ARG A 1 71 ? -62.085 -3.321 72.922 1.00 49.66 71 ARG A C 1
ATOM 591 O O . ARG A 1 71 ? -62.292 -3.915 71.872 1.00 49.66 71 ARG A O 1
ATOM 598 N N . ASP A 1 72 ? -60.995 -2.566 73.091 1.00 50.28 72 ASP A N 1
ATOM 599 C CA . ASP A 1 72 ? -60.112 -2.224 71.950 1.00 50.28 72 ASP A CA 1
ATOM 600 C C . ASP A 1 72 ? -58.876 -3.144 71.780 1.00 50.28 72 ASP A C 1
ATOM 602 O O . ASP A 1 72 ? -58.144 -3.110 70.788 1.00 50.28 72 ASP A O 1
ATOM 606 N N . ARG A 1 73 ? -58.632 -4.071 72.719 1.00 50.28 73 ARG A N 1
ATOM 607 C CA . ARG A 1 73 ? -57.465 -4.981 72.645 1.00 50.28 73 ARG A CA 1
ATOM 608 C C . ARG A 1 73 ? -57.710 -6.290 71.885 1.00 50.28 73 ARG A C 1
ATOM 610 O O . ARG A 1 73 ? -56.748 -7.018 71.620 1.00 50.28 73 ARG A O 1
ATOM 617 N N . ARG A 1 74 ? -58.956 -6.605 71.504 1.00 49.78 74 ARG A N 1
ATOM 618 C CA . ARG A 1 74 ? -59.286 -7.861 70.795 1.00 49.78 74 ARG A CA 1
ATOM 619 C C . ARG A 1 74 ? -59.207 -7.764 69.266 1.00 49.78 74 ARG A C 1
ATOM 621 O O . ARG A 1 74 ? -58.912 -8.782 68.639 1.00 49.78 74 ARG A O 1
ATOM 628 N N . ASP A 1 75 ? -59.290 -6.572 68.672 1.00 49.75 75 ASP A N 1
ATOM 629 C CA . ASP A 1 75 ? -59.238 -6.423 67.205 1.00 49.75 75 ASP A CA 1
ATOM 630 C C . ASP A 1 75 ? -57.823 -6.317 66.617 1.00 49.75 75 ASP A C 1
ATOM 632 O O . ASP A 1 75 ? -57.557 -6.767 65.495 1.00 49.75 75 ASP A O 1
ATOM 636 N N . ARG A 1 76 ? -56.841 -5.858 67.401 1.00 50.09 76 ARG A N 1
ATOM 637 C CA . ARG A 1 76 ? -55.441 -5.790 66.935 1.00 50.09 76 ARG A CA 1
ATOM 638 C C . ARG A 1 76 ? -54.745 -7.155 66.856 1.00 50.09 76 ARG A C 1
ATOM 640 O O . ARG A 1 76 ? -53.719 -7.276 66.184 1.00 50.09 76 ARG A O 1
ATOM 647 N N . ARG A 1 77 ? -55.298 -8.209 67.475 1.00 47.94 77 ARG A N 1
ATOM 648 C CA . ARG A 1 77 ? -54.742 -9.578 67.399 1.00 47.94 77 ARG A CA 1
ATOM 649 C C . ARG A 1 77 ? -55.258 -10.400 66.214 1.00 47.94 77 ARG A C 1
ATOM 651 O O . ARG A 1 77 ? -54.550 -11.312 65.792 1.00 47.94 77 ARG A O 1
ATOM 658 N N . ARG A 1 78 ? -56.406 -10.061 65.613 1.00 47.47 78 ARG A N 1
ATOM 659 C CA . ARG A 1 78 ? -56.910 -10.765 64.413 1.00 47.47 78 ARG A CA 1
ATOM 660 C C . ARG A 1 78 ? -56.288 -10.261 63.107 1.00 47.47 78 ARG A C 1
ATOM 662 O O . ARG A 1 78 ? -56.048 -11.062 62.209 1.00 47.47 78 ARG A O 1
ATOM 669 N N . ARG A 1 79 ? -55.877 -8.989 63.027 1.00 46.09 79 ARG A N 1
ATOM 670 C CA . ARG A 1 79 ? -55.225 -8.429 61.821 1.00 46.09 79 ARG A CA 1
ATOM 671 C C . ARG A 1 79 ? -53.742 -8.792 61.644 1.00 46.09 79 ARG A C 1
ATOM 673 O O . ARG A 1 79 ? -53.173 -8.524 60.592 1.00 46.09 79 ARG A O 1
ATOM 680 N N . ARG A 1 80 ? -53.101 -9.456 62.618 1.00 45.91 80 ARG A N 1
ATOM 681 C CA . ARG A 1 80 ? -51.707 -9.941 62.490 1.00 45.91 80 ARG A CA 1
ATOM 682 C C . ARG A 1 80 ? -51.564 -11.354 61.905 1.00 45.91 80 ARG A C 1
ATOM 684 O O . ARG A 1 80 ? -50.436 -11.777 61.673 1.00 45.91 80 ARG A O 1
ATOM 691 N N . ARG A 1 81 ? -52.660 -12.076 61.628 1.00 49.47 81 ARG A N 1
ATOM 692 C CA . ARG A 1 81 ? -52.614 -13.439 61.050 1.00 49.47 81 ARG A CA 1
ATOM 693 C C . ARG A 1 81 ? -52.922 -13.533 59.552 1.00 49.47 81 ARG A C 1
ATOM 695 O O . ARG A 1 81 ? -52.818 -14.617 58.995 1.00 49.47 81 ARG A O 1
ATOM 702 N N . ALA A 1 82 ? -53.189 -12.417 58.878 1.00 49.81 82 ALA A N 1
ATOM 703 C CA . ALA A 1 82 ? -53.402 -12.376 57.432 1.00 49.81 82 ALA A CA 1
ATOM 704 C C . ALA A 1 82 ? -52.340 -11.503 56.744 1.00 49.81 82 ALA A C 1
ATOM 706 O O . ALA A 1 82 ? -52.632 -10.453 56.182 1.00 49.81 82 ALA A O 1
ATOM 707 N N . ARG A 1 83 ? -51.071 -11.922 56.807 1.00 50.03 83 ARG A N 1
ATOM 708 C CA . ARG A 1 83 ? -50.093 -11.542 55.779 1.00 50.03 83 ARG A CA 1
ATOM 709 C C . ARG A 1 83 ? -49.978 -12.734 54.837 1.00 50.03 83 ARG A C 1
ATOM 711 O O . ARG A 1 83 ? -49.635 -13.813 55.324 1.00 50.03 83 ARG A O 1
ATOM 718 N N . PRO A 1 84 ? -50.234 -12.588 53.528 1.00 47.03 84 PRO A N 1
ATOM 719 C CA . PRO A 1 84 ? -49.937 -13.665 52.606 1.00 47.03 84 PRO A CA 1
ATOM 720 C C . PRO A 1 84 ? -48.428 -13.904 52.687 1.00 47.03 84 PRO A C 1
ATOM 722 O O . PRO A 1 84 ? -47.625 -13.004 52.429 1.00 47.03 84 PRO A O 1
ATOM 725 N N . ARG A 1 85 ? -48.031 -15.111 53.105 1.00 50.00 85 ARG A N 1
ATOM 726 C CA . ARG A 1 85 ? -46.674 -15.612 52.889 1.00 50.00 85 ARG A CA 1
ATOM 727 C C . ARG A 1 85 ? -46.459 -15.582 51.377 1.00 50.00 85 ARG A C 1
ATOM 729 O O . ARG A 1 85 ? -46.856 -16.512 50.681 1.00 50.00 85 ARG A O 1
ATOM 736 N N . ARG A 1 86 ? -45.854 -14.508 50.860 1.00 50.41 86 ARG A N 1
ATOM 737 C CA . ARG A 1 86 ? -45.221 -14.527 49.541 1.00 50.41 86 ARG A CA 1
ATOM 738 C C . ARG A 1 86 ? -44.200 -15.656 49.604 1.00 50.41 86 ARG A C 1
ATOM 740 O O . ARG A 1 86 ? -43.168 -15.517 50.259 1.00 50.41 86 ARG A O 1
ATOM 747 N N . ARG A 1 87 ? -44.536 -16.798 49.000 1.00 47.91 87 ARG A N 1
ATOM 748 C CA . ARG A 1 87 ? -43.575 -17.857 48.698 1.00 47.91 87 ARG A CA 1
ATOM 749 C C . ARG A 1 87 ? -42.418 -17.166 47.976 1.00 47.91 87 ARG A C 1
ATOM 751 O O . ARG A 1 87 ? -42.62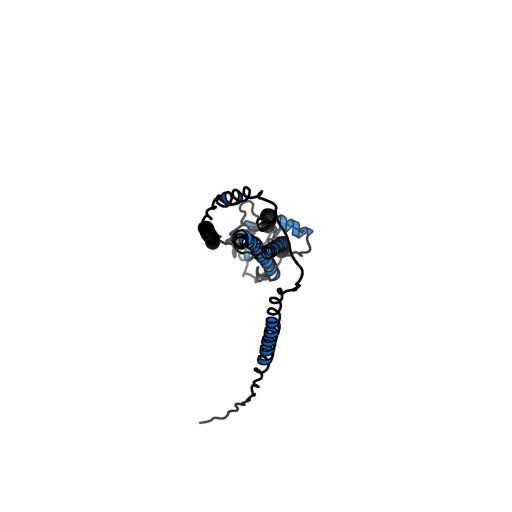0 -16.612 46.899 1.00 47.91 87 ARG A O 1
ATOM 758 N N . ARG A 1 88 ? -41.239 -17.115 48.603 1.00 50.53 88 ARG A N 1
ATOM 759 C CA . ARG A 1 88 ? -40.001 -16.807 47.886 1.00 50.53 88 ARG A CA 1
ATOM 760 C C . ARG A 1 88 ? -39.873 -17.904 46.834 1.00 50.53 88 ARG A C 1
ATOM 762 O O . ARG A 1 88 ? -39.666 -19.059 47.194 1.00 50.53 88 ARG A O 1
ATOM 769 N N . ALA A 1 89 ? -40.113 -17.562 45.572 1.00 52.16 89 ALA A N 1
ATOM 770 C CA . ALA A 1 89 ? -39.750 -18.426 44.461 1.00 52.16 89 ALA A CA 1
ATOM 771 C C . ALA A 1 89 ? -38.240 -18.720 44.561 1.00 52.16 89 ALA A C 1
ATOM 773 O O . ALA A 1 89 ? -37.492 -17.840 45.004 1.00 52.16 89 ALA A O 1
ATOM 774 N N . PRO A 1 90 ? -37.781 -19.932 44.219 1.00 45.88 90 PRO A N 1
ATOM 775 C CA . PRO A 1 90 ? -36.378 -20.284 44.357 1.00 45.88 90 PRO A CA 1
ATOM 776 C C . PRO A 1 90 ? -35.538 -19.420 43.404 1.00 45.88 90 PRO A C 1
ATOM 778 O O . PRO A 1 90 ? -35.648 -19.525 42.186 1.00 45.88 90 PRO A O 1
ATOM 781 N N . GLU A 1 91 ? -34.668 -18.571 43.960 1.00 52.09 91 GLU A N 1
ATOM 782 C CA . GLU A 1 91 ? -33.667 -17.789 43.210 1.00 52.09 91 GLU A CA 1
ATOM 783 C C . GLU A 1 91 ? -32.635 -18.679 42.480 1.00 52.09 91 GLU A C 1
ATOM 785 O O . GLU A 1 91 ? -31.828 -18.180 41.697 1.00 52.09 91 GLU A O 1
ATOM 790 N N . GLN A 1 92 ? -32.672 -20.000 42.700 1.00 49.34 92 GLN A N 1
ATOM 791 C CA . GLN A 1 92 ? -31.780 -20.978 42.073 1.00 49.34 92 GLN A CA 1
ATOM 792 C C . GLN A 1 92 ? -31.951 -21.066 40.546 1.00 49.34 92 GLN A C 1
ATOM 794 O O . GLN A 1 92 ? -30.938 -21.072 39.851 1.00 49.34 92 GLN A O 1
ATOM 799 N N . GLY A 1 93 ? -33.175 -21.006 40.003 1.00 43.28 93 GLY A N 1
ATOM 800 C CA . GLY A 1 93 ? -33.392 -21.140 38.549 1.00 43.28 93 GLY A CA 1
ATOM 801 C C . GLY A 1 93 ? -32.791 -19.992 37.723 1.00 43.28 93 GLY A C 1
ATOM 802 O O . GLY A 1 93 ? -32.176 -20.207 36.685 1.00 43.28 93 GLY A O 1
ATOM 803 N N . ARG A 1 94 ? -32.844 -18.756 38.242 1.00 51.47 94 ARG A N 1
ATOM 804 C CA . ARG A 1 94 ? -32.336 -17.567 37.531 1.00 51.47 94 ARG A CA 1
ATOM 805 C C . ARG A 1 94 ? -30.806 -17.549 37.413 1.00 51.47 94 ARG A C 1
ATOM 807 O O . ARG A 1 94 ? -30.267 -16.963 36.475 1.00 51.47 94 ARG A O 1
ATOM 814 N N . ASN A 1 95 ? -30.113 -18.178 38.364 1.00 49.75 95 ASN A N 1
ATOM 815 C CA . ASN A 1 95 ? -28.657 -18.315 38.347 1.00 49.75 95 ASN A CA 1
ATOM 816 C C . ASN A 1 95 ? -28.190 -19.451 37.428 1.00 49.75 95 ASN A C 1
ATOM 818 O O . ASN A 1 95 ? -27.123 -19.330 36.825 1.00 49.75 95 ASN A O 1
ATOM 822 N N . GLU A 1 96 ? -28.969 -20.523 37.282 1.00 50.72 96 GLU A N 1
ATOM 823 C CA . GLU A 1 96 ? -28.669 -21.604 36.335 1.00 50.72 96 GLU A CA 1
ATOM 824 C C . GLU A 1 96 ? -28.855 -21.147 34.885 1.00 50.72 96 GLU A C 1
ATOM 826 O O . GLU A 1 96 ? -27.947 -21.327 34.069 1.00 50.72 96 GLU A O 1
ATOM 831 N N . ASP A 1 97 ? -29.933 -20.416 34.593 1.00 46.25 97 ASP A N 1
ATOM 832 C CA . ASP A 1 97 ? -30.174 -19.822 33.271 1.00 46.25 97 ASP A CA 1
ATOM 833 C C . ASP A 1 97 ? -29.074 -18.819 32.874 1.00 46.25 97 ASP A C 1
ATOM 835 O O . ASP A 1 97 ? -28.618 -18.780 31.727 1.00 46.25 97 ASP A O 1
ATOM 839 N N . ALA A 1 98 ? -28.588 -18.018 33.830 1.00 52.56 98 ALA A N 1
ATOM 840 C CA . ALA A 1 98 ? -27.489 -17.079 33.604 1.00 52.56 98 ALA A CA 1
ATOM 841 C C . ALA A 1 98 ? -26.149 -17.792 33.338 1.00 52.56 98 ALA A C 1
ATOM 843 O O . ALA A 1 98 ? -25.401 -17.385 32.446 1.00 52.56 98 ALA A O 1
ATOM 844 N N . ARG A 1 99 ? -25.855 -18.881 34.063 1.00 52.41 99 ARG A N 1
ATOM 845 C CA . ARG A 1 99 ? -24.644 -19.702 33.864 1.00 52.41 99 ARG A CA 1
ATOM 846 C C . ARG A 1 99 ? -24.655 -20.419 32.511 1.00 52.41 99 ARG A C 1
ATOM 848 O O . ARG A 1 99 ? -23.634 -20.436 31.822 1.00 52.41 99 ARG A O 1
ATOM 855 N N . LEU A 1 100 ? -25.808 -20.945 32.098 1.00 53.00 100 LEU A N 1
ATOM 856 C CA . LEU A 1 100 ? -25.990 -21.607 30.802 1.00 53.00 100 LEU A CA 1
ATOM 857 C C . LEU A 1 100 ? -25.807 -20.634 29.626 1.00 53.00 100 LEU A C 1
ATOM 859 O O . LEU A 1 100 ? -25.185 -20.985 28.621 1.00 53.00 100 LEU A O 1
ATOM 863 N N . ASN A 1 101 ? -26.275 -19.390 29.761 1.00 55.66 101 ASN A N 1
ATOM 864 C CA . ASN A 1 101 ? -26.147 -18.372 28.715 1.00 55.66 101 ASN A CA 1
ATOM 865 C C . ASN A 1 101 ? -24.717 -17.824 28.566 1.00 55.66 101 ASN A C 1
ATOM 867 O O . ASN A 1 101 ? -24.277 -17.598 27.439 1.00 55.66 101 ASN A O 1
ATOM 871 N N . ILE A 1 102 ? -23.957 -17.683 29.660 1.00 58.25 102 ILE A N 1
ATOM 872 C CA . ILE 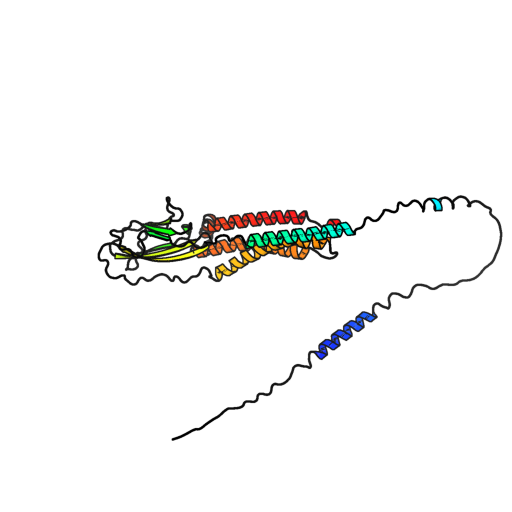A 1 102 ? -22.532 -17.300 29.603 1.00 58.25 102 ILE A CA 1
ATOM 873 C C . ILE A 1 102 ? -21.708 -18.395 28.909 1.00 58.25 102 ILE A C 1
ATOM 875 O O . ILE A 1 102 ? -20.872 -18.089 28.061 1.00 58.25 102 ILE A O 1
ATOM 879 N N . GLY A 1 103 ? -21.987 -19.672 29.198 1.00 60.81 103 GLY A N 1
ATOM 880 C CA . GLY A 1 103 ? -21.326 -20.799 28.533 1.00 60.81 103 GLY A CA 1
ATOM 881 C C . GLY A 1 103 ? -21.617 -20.866 27.030 1.00 60.81 103 GLY A C 1
ATOM 882 O O . GLY A 1 103 ? -20.716 -21.138 26.239 1.00 60.81 103 GLY A O 1
ATOM 883 N N . ARG A 1 104 ? -22.853 -20.563 26.614 1.00 62.94 104 ARG A N 1
ATOM 884 C CA . ARG A 1 104 ? -23.236 -20.482 25.193 1.00 62.94 104 ARG A CA 1
ATOM 885 C C . ARG A 1 104 ? -22.577 -19.297 24.484 1.00 62.94 104 ARG A C 1
ATOM 887 O O . ARG A 1 104 ? -22.021 -19.485 23.410 1.00 62.94 104 ARG A O 1
ATOM 894 N N . ALA A 1 105 ? -22.565 -18.112 25.098 1.00 62.66 105 ALA A N 1
ATOM 895 C CA . ALA A 1 105 ? -21.907 -16.930 24.536 1.00 62.66 105 ALA A CA 1
ATOM 896 C C . ALA A 1 105 ? -20.387 -17.121 24.403 1.00 62.66 105 ALA A C 1
ATOM 898 O O . ALA A 1 105 ? -19.823 -16.810 23.358 1.00 62.66 105 ALA A O 1
ATOM 899 N N . ALA A 1 106 ? -19.734 -17.704 25.414 1.00 66.19 106 ALA A N 1
ATOM 900 C CA . ALA A 1 106 ? -18.313 -18.040 25.360 1.00 66.19 106 ALA A CA 1
ATOM 901 C C . ALA A 1 106 ? -18.009 -19.061 24.252 1.00 66.19 106 ALA A C 1
ATOM 903 O O . ALA A 1 106 ? -17.051 -18.882 23.508 1.00 66.19 106 ALA A O 1
ATOM 904 N N . ARG A 1 107 ? -18.856 -20.087 24.079 1.00 72.88 107 ARG A N 1
ATOM 905 C CA . ARG A 1 107 ? -18.729 -21.053 22.974 1.00 72.88 107 ARG A CA 1
ATOM 906 C C . ARG A 1 107 ? -18.932 -20.406 21.609 1.00 72.88 107 ARG A C 1
ATOM 908 O O . ARG A 1 107 ? -18.181 -20.731 20.704 1.00 72.88 107 ARG A O 1
ATOM 915 N N . CYS A 1 108 ? -19.876 -19.477 21.456 1.00 72.88 108 CYS A N 1
ATOM 916 C CA . CYS A 1 108 ? -20.051 -18.738 20.203 1.00 72.88 108 CYS A CA 1
ATOM 917 C C . CYS A 1 108 ? -18.861 -17.818 19.909 1.00 72.88 108 CYS A C 1
ATOM 919 O O . CYS A 1 108 ? -18.436 -17.747 18.765 1.00 72.88 108 CYS A O 1
ATOM 921 N N . VAL A 1 109 ? -18.286 -17.153 20.917 1.00 74.69 109 VAL A N 1
ATOM 922 C CA . VAL A 1 109 ? -17.069 -16.339 20.744 1.00 74.69 109 VAL A CA 1
ATOM 923 C C . VAL A 1 109 ? -15.879 -17.210 20.358 1.00 74.69 109 VAL A C 1
ATOM 925 O O . VAL A 1 109 ? -15.162 -16.865 19.426 1.00 74.69 109 VAL A O 1
ATOM 928 N N . VAL A 1 110 ? -15.690 -18.352 21.025 1.00 76.31 110 VAL A N 1
ATOM 929 C CA . VAL A 1 110 ? -14.642 -19.318 20.668 1.00 76.31 110 VAL A CA 1
ATOM 930 C C . VAL A 1 110 ? -14.880 -19.867 19.265 1.00 76.31 110 VAL A C 1
ATOM 932 O O . VAL A 1 110 ? -13.940 -19.933 18.489 1.00 76.31 110 VAL A O 1
ATOM 935 N N . LEU A 1 111 ? -16.120 -20.191 18.897 1.00 76.94 111 LEU A N 1
ATOM 936 C CA . LEU A 1 111 ? -16.460 -20.672 17.560 1.00 76.94 111 LEU A CA 1
ATOM 937 C C . LEU A 1 111 ? -16.192 -19.606 16.493 1.00 76.94 111 LEU A C 1
ATOM 939 O O . LEU A 1 111 ? -15.567 -19.917 15.493 1.00 76.94 111 LEU A O 1
ATOM 943 N N . VAL A 1 112 ? -16.598 -18.352 16.709 1.00 78.06 112 VAL A N 1
ATOM 944 C CA . VAL A 1 112 ? -16.304 -17.238 15.792 1.00 78.06 112 VAL A CA 1
ATOM 945 C C . VAL A 1 112 ? -14.800 -16.989 15.698 1.00 78.06 112 VAL A C 1
ATOM 947 O O . VAL A 1 112 ? -14.299 -16.781 14.600 1.00 78.06 112 VAL A O 1
ATOM 950 N N . ALA A 1 113 ? -14.065 -17.060 16.811 1.00 72.50 113 ALA A N 1
ATOM 951 C CA . ALA A 1 113 ? -12.610 -16.932 16.814 1.00 72.50 113 ALA A CA 1
ATOM 952 C C . ALA A 1 113 ? -11.936 -18.085 16.055 1.00 72.50 113 ALA A C 1
ATOM 954 O O . ALA A 1 113 ? -11.038 -17.843 15.258 1.00 72.50 113 ALA A O 1
ATOM 955 N N . VAL A 1 114 ? -12.397 -19.324 16.250 1.00 73.88 114 VAL A N 1
ATOM 956 C CA . VAL A 1 114 ? -11.909 -20.509 15.533 1.00 73.88 114 VAL A CA 1
ATOM 957 C C . VAL A 1 114 ? -12.259 -20.422 14.051 1.00 73.88 114 VAL A C 1
ATOM 959 O O . VAL A 1 114 ? -11.387 -20.649 13.229 1.00 73.88 114 VAL A O 1
ATOM 962 N N . VAL A 1 115 ? -13.474 -20.018 13.674 1.00 72.38 115 VAL A N 1
ATOM 963 C CA . VAL A 1 115 ? -13.834 -19.801 12.263 1.00 72.38 115 VAL A CA 1
ATOM 964 C C . VAL A 1 115 ? -12.982 -18.684 11.655 1.00 72.38 115 VAL A C 1
ATOM 966 O O . VAL A 1 115 ? -12.462 -18.861 10.560 1.00 72.38 115 VAL A O 1
ATOM 969 N N . ALA A 1 116 ? -12.750 -17.579 12.368 1.00 66.56 116 ALA A N 1
ATOM 970 C CA . ALA A 1 116 ? -11.864 -16.507 11.909 1.00 66.56 116 ALA A CA 1
ATOM 971 C C . ALA A 1 116 ? -10.394 -16.952 11.770 1.00 66.56 116 ALA A C 1
ATOM 973 O O . ALA A 1 116 ? -9.688 -16.436 10.910 1.00 66.56 116 ALA A O 1
ATOM 974 N N . LEU A 1 117 ? -9.939 -17.909 12.587 1.00 66.50 117 LEU A N 1
ATOM 975 C CA . LEU A 1 117 ? -8.608 -18.526 12.499 1.00 66.50 117 LEU A CA 1
ATOM 976 C C . LEU A 1 117 ? -8.513 -19.588 11.392 1.00 66.50 117 LEU A C 1
ATOM 978 O O . LEU A 1 117 ? -7.423 -19.837 10.885 1.00 66.50 117 LEU A O 1
ATOM 982 N N . VAL A 1 118 ? -9.630 -20.237 11.051 1.00 62.25 118 VAL A N 1
ATOM 983 C CA . VAL A 1 118 ? -9.683 -21.373 10.118 1.00 62.25 118 VAL A CA 1
ATOM 984 C C . VAL A 1 118 ? -10.005 -20.941 8.693 1.00 62.25 118 VAL A C 1
ATOM 986 O O . VAL A 1 118 ? -9.670 -21.693 7.789 1.00 62.25 118 VAL A O 1
ATOM 989 N N . VAL A 1 119 ? -10.592 -19.760 8.453 1.00 49.56 119 VAL A N 1
ATOM 990 C CA . VAL A 1 119 ? -10.694 -19.199 7.095 1.00 49.56 119 VAL A CA 1
ATOM 991 C C . VAL A 1 119 ? -9.292 -18.764 6.665 1.00 49.56 119 VAL A C 1
ATOM 993 O O . VAL A 1 119 ? -8.830 -17.703 7.093 1.00 49.56 119 VAL A O 1
ATOM 996 N N . PRO A 1 120 ? -8.591 -19.522 5.803 1.00 45.34 120 PRO A N 1
ATOM 997 C CA . PRO A 1 120 ? -7.391 -19.007 5.192 1.00 45.34 120 PRO A CA 1
ATOM 998 C C . PRO A 1 120 ? -7.914 -18.030 4.142 1.00 45.34 120 PRO A C 1
ATOM 1000 O O . PRO A 1 120 ? -8.401 -18.439 3.088 1.00 45.34 120 PRO A O 1
ATOM 1003 N N . ALA A 1 121 ? -7.857 -16.726 4.410 1.00 52.19 121 ALA A N 1
ATOM 1004 C CA . ALA A 1 121 ? -7.775 -15.808 3.288 1.00 52.19 121 ALA A CA 1
ATOM 1005 C C . 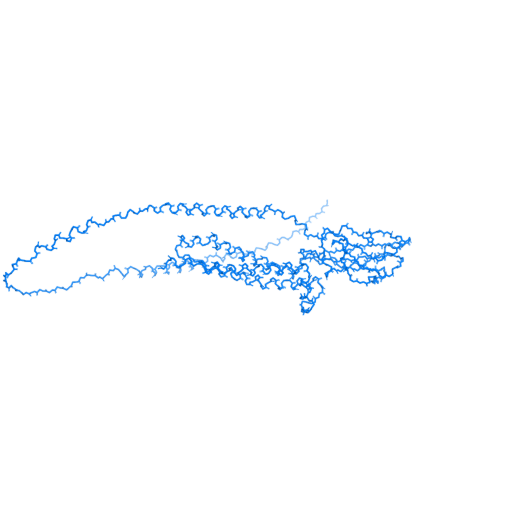ALA A 1 121 ? -6.549 -16.285 2.509 1.00 52.19 121 ALA A C 1
ATOM 1007 O O . ALA A 1 121 ? -5.456 -16.319 3.076 1.00 52.19 121 ALA A O 1
ATOM 1008 N N . ALA A 1 122 ? -6.734 -16.774 1.282 1.00 43.22 122 ALA A N 1
ATOM 1009 C CA . ALA A 1 122 ? -5.627 -17.093 0.400 1.00 43.22 122 ALA A CA 1
ATOM 1010 C C . ALA A 1 122 ? -4.831 -15.795 0.225 1.00 43.22 122 ALA A C 1
ATOM 1012 O O . ALA A 1 122 ? -5.160 -14.950 -0.600 1.00 43.22 122 ALA A O 1
ATOM 1013 N N . ALA A 1 123 ? -3.849 -15.583 1.097 1.00 49.50 123 ALA A N 1
ATOM 1014 C CA . ALA A 1 123 ? -3.062 -14.371 1.160 1.00 49.50 123 ALA A CA 1
ATOM 1015 C C . ALA A 1 123 ? -1.962 -14.501 0.113 1.00 49.50 123 ALA A C 1
ATOM 1017 O O . ALA A 1 123 ? -0.780 -14.642 0.423 1.00 49.50 123 ALA A O 1
ATOM 1018 N N . TRP A 1 124 ? -2.366 -14.501 -1.154 1.00 51.03 124 TRP A N 1
ATOM 1019 C CA . TRP A 1 124 ? -1.470 -14.246 -2.274 1.00 51.03 124 TRP A CA 1
ATOM 1020 C C . TRP A 1 124 ? -1.222 -12.743 -2.301 1.00 51.03 124 TRP A C 1
ATOM 1022 O O . TRP A 1 124 ? -1.749 -12.024 -3.132 1.00 51.03 124 TRP A O 1
ATOM 1032 N N . ALA A 1 125 ? -0.507 -12.265 -1.287 1.00 54.78 125 ALA A N 1
ATOM 1033 C CA . ALA A 1 125 ? -0.433 -10.844 -0.982 1.00 54.78 125 ALA A CA 1
ATOM 1034 C C . ALA A 1 125 ? 0.557 -10.093 -1.893 1.00 54.78 125 ALA A C 1
ATOM 1036 O O . ALA A 1 125 ? 0.606 -8.878 -1.878 1.00 54.78 125 ALA A O 1
ATOM 1037 N N . HIS A 1 126 ? 1.358 -10.792 -2.700 1.00 67.75 126 HIS A N 1
ATOM 1038 C CA . HIS A 1 126 ? 2.423 -10.151 -3.467 1.00 67.75 126 HIS A CA 1
ATOM 1039 C C . HIS A 1 126 ? 2.187 -10.268 -4.973 1.00 67.75 126 HIS A C 1
ATOM 1041 O O . HIS A 1 126 ? 2.088 -11.375 -5.508 1.00 67.75 126 HIS A O 1
ATOM 1047 N N . ALA A 1 127 ? 2.217 -9.125 -5.659 1.00 78.94 127 ALA A N 1
ATOM 1048 C CA . ALA A 1 127 ? 2.179 -9.032 -7.112 1.00 78.94 127 ALA A CA 1
ATOM 1049 C C . ALA A 1 127 ? 3.450 -9.632 -7.725 1.00 78.94 127 ALA A C 1
ATOM 1051 O O . ALA A 1 127 ? 4.470 -8.960 -7.889 1.00 78.94 127 ALA A O 1
ATOM 1052 N N . ALA A 1 128 ? 3.395 -10.913 -8.079 1.00 85.62 128 ALA A N 1
ATOM 1053 C CA . ALA A 1 128 ? 4.478 -11.595 -8.767 1.00 85.62 128 ALA A CA 1
ATOM 1054 C C . ALA A 1 128 ? 4.484 -11.202 -10.247 1.00 85.62 128 ALA A C 1
ATOM 1056 O O . ALA A 1 128 ? 3.440 -11.191 -10.897 1.00 85.62 128 ALA A O 1
ATOM 1057 N N . LEU A 1 129 ? 5.660 -10.897 -10.802 1.00 91.00 129 LEU A N 1
ATOM 1058 C CA . LEU A 1 129 ? 5.800 -10.667 -12.238 1.00 91.00 129 LEU A CA 1
ATOM 1059 C C . LEU A 1 129 ? 5.710 -12.011 -12.973 1.00 91.00 129 LEU A C 1
ATOM 1061 O O . LEU A 1 129 ? 6.588 -12.857 -12.824 1.00 91.00 129 LEU A O 1
ATOM 1065 N N . LEU A 1 130 ? 4.659 -12.195 -13.769 1.00 93.31 130 LEU A N 1
ATOM 1066 C CA . LEU A 1 130 ? 4.375 -13.445 -14.477 1.00 93.31 130 LEU A CA 1
ATOM 1067 C C . LEU A 1 130 ? 4.917 -13.452 -15.904 1.00 93.31 130 LEU A C 1
ATOM 1069 O O . LEU A 1 130 ? 5.397 -14.475 -16.388 1.00 93.31 130 LEU A O 1
ATOM 1073 N N . ARG A 1 131 ? 4.805 -12.322 -16.612 1.00 94.44 131 ARG A N 1
ATOM 1074 C CA . ARG A 1 131 ? 5.179 -12.244 -18.029 1.00 94.44 131 ARG A CA 1
ATOM 1075 C C . ARG A 1 131 ? 5.685 -10.864 -18.407 1.00 94.44 131 ARG A C 1
ATOM 1077 O O . ARG A 1 131 ? 5.144 -9.851 -17.966 1.00 94.44 131 ARG A O 1
ATOM 1084 N N . THR A 1 132 ? 6.668 -10.832 -19.299 1.00 96.69 132 THR A N 1
ATOM 1085 C CA . THR A 1 132 ? 7.188 -9.598 -19.890 1.00 96.69 132 THR A CA 1
ATOM 1086 C C . THR A 1 132 ? 7.115 -9.645 -21.414 1.00 96.69 132 THR A C 1
ATOM 1088 O O . THR A 1 132 ? 7.204 -10.710 -22.030 1.00 96.69 132 THR A O 1
ATOM 1091 N N . SER A 1 133 ? 6.940 -8.478 -22.028 1.00 95.06 133 SER A N 1
ATOM 1092 C CA . SER A 1 133 ? 7.105 -8.281 -23.470 1.00 95.06 133 SER A CA 1
ATOM 1093 C C . SER A 1 133 ? 7.884 -6.983 -23.698 1.00 95.06 133 SER A C 1
ATOM 1095 O O . SER A 1 133 ? 7.323 -5.924 -23.426 1.00 95.06 133 SER A O 1
ATOM 1097 N N . PRO A 1 134 ? 9.132 -7.013 -24.195 1.00 95.81 134 PRO A N 1
ATOM 1098 C CA . PRO A 1 134 ? 9.900 -8.195 -24.595 1.00 95.81 134 PRO A CA 1
ATOM 1099 C C . PRO A 1 134 ? 10.077 -9.216 -23.469 1.00 95.81 134 PRO A C 1
ATOM 1101 O O . PRO A 1 134 ? 10.089 -8.864 -22.287 1.00 95.81 134 PRO A O 1
ATOM 1104 N N . THR A 1 135 ? 10.180 -10.491 -23.840 1.00 95.25 135 THR A N 1
ATOM 1105 C CA . THR A 1 135 ? 10.461 -11.566 -22.884 1.00 95.25 135 THR A CA 1
ATOM 1106 C C . THR A 1 135 ? 11.825 -11.335 -22.238 1.00 95.25 135 THR A C 1
ATOM 1108 O O . THR A 1 135 ? 12.756 -10.875 -22.897 1.00 95.25 135 THR A O 1
ATOM 1111 N N . ALA A 1 136 ? 11.941 -11.601 -20.939 1.00 92.38 136 ALA A N 1
ATOM 1112 C CA . ALA A 1 136 ? 13.201 -11.438 -20.228 1.00 92.38 136 ALA A CA 1
ATOM 1113 C C . ALA A 1 136 ? 14.324 -12.239 -20.909 1.00 92.38 136 ALA A C 1
ATOM 1115 O O . ALA A 1 136 ? 14.121 -13.382 -21.317 1.00 92.38 136 ALA A O 1
ATOM 1116 N N . SER A 1 137 ? 15.488 -11.606 -21.051 1.00 91.38 137 SER A N 1
ATOM 1117 C CA . SER A 1 137 ? 16.695 -12.140 -21.692 1.00 91.38 137 SER A CA 1
ATOM 1118 C C . SER A 1 137 ? 16.558 -12.481 -23.183 1.00 91.38 137 SER A C 1
ATOM 1120 O O . SER A 1 137 ? 17.421 -13.160 -23.737 1.00 91.38 137 SER A O 1
ATOM 1122 N N . VAL A 1 138 ? 15.505 -12.010 -23.861 1.00 93.75 138 VAL A N 1
ATOM 1123 C CA . VAL A 1 138 ? 15.310 -12.260 -25.297 1.00 93.75 138 VAL A CA 1
ATOM 1124 C C . VAL A 1 138 ? 16.154 -11.329 -26.169 1.00 93.75 138 VAL A C 1
ATOM 1126 O O . VAL A 1 138 ? 16.382 -10.166 -25.827 1.00 93.75 138 VAL A O 1
ATOM 1129 N N . ILE A 1 139 ? 16.529 -11.816 -27.353 1.00 94.06 139 ILE A N 1
ATOM 1130 C CA . ILE A 1 139 ? 16.992 -10.988 -28.470 1.00 94.06 139 ILE A CA 1
ATOM 1131 C C . ILE A 1 139 ? 15.782 -10.706 -29.367 1.00 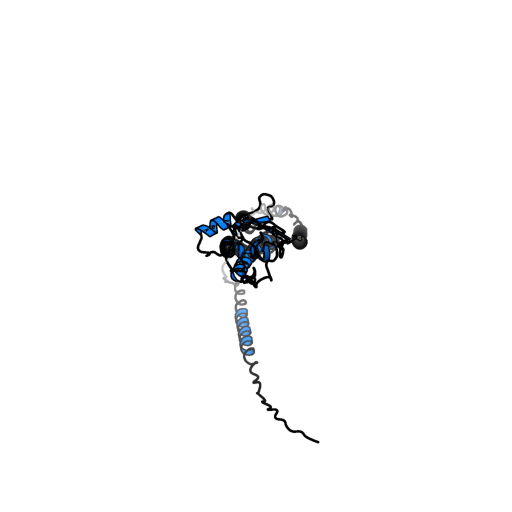94.06 139 ILE A C 1
ATOM 1133 O O . ILE A 1 139 ? 15.295 -11.583 -30.076 1.00 94.06 139 ILE A O 1
ATOM 1137 N N . ALA A 1 140 ? 15.250 -9.490 -29.300 1.00 93.56 140 ALA A N 1
ATOM 1138 C CA . ALA A 1 140 ? 14.130 -9.058 -30.122 1.00 93.56 140 ALA A CA 1
ATOM 1139 C C . ALA A 1 140 ? 14.597 -8.746 -31.551 1.00 93.56 140 ALA A C 1
ATOM 1141 O O . ALA A 1 140 ? 15.571 -8.022 -31.753 1.00 93.56 140 ALA A O 1
ATOM 1142 N N . ASN A 1 141 ? 13.856 -9.224 -32.555 1.00 90.12 141 ASN A N 1
ATOM 1143 C CA . ASN A 1 141 ? 14.186 -9.005 -33.971 1.00 90.12 141 ASN A CA 1
ATOM 1144 C C . ASN A 1 141 ? 14.203 -7.518 -34.369 1.00 90.12 141 ASN A C 1
ATOM 1146 O O . ASN A 1 141 ? 14.945 -7.117 -35.263 1.00 90.12 141 ASN A O 1
ATOM 1150 N N . GLY A 1 142 ? 13.393 -6.696 -33.700 1.00 89.75 142 GLY A N 1
ATOM 1151 C CA . GLY A 1 142 ? 13.292 -5.263 -33.946 1.00 89.75 142 GLY A CA 1
ATOM 1152 C C . GLY A 1 142 ? 12.977 -4.478 -32.672 1.00 89.75 142 GLY A C 1
ATOM 1153 O O . GLY A 1 142 ? 12.621 -5.077 -31.653 1.00 89.75 142 GLY A O 1
ATOM 1154 N N . PRO A 1 143 ? 13.124 -3.142 -32.712 1.00 92.81 143 PRO A N 1
ATOM 1155 C CA . PRO A 1 143 ? 12.941 -2.288 -31.547 1.00 92.81 143 PRO A CA 1
ATOM 1156 C C . PRO A 1 143 ? 11.468 -2.274 -31.096 1.00 92.81 143 PRO A C 1
ATOM 1158 O O . PRO A 1 143 ? 10.603 -1.838 -31.861 1.00 92.81 143 PRO A O 1
ATOM 1161 N N . PRO A 1 144 ? 11.144 -2.730 -29.871 1.00 95.25 144 PRO A N 1
ATOM 1162 C CA . PRO A 1 144 ? 9.789 -2.633 -29.338 1.00 95.25 144 PRO A CA 1
ATOM 1163 C C . PRO A 1 144 ? 9.372 -1.173 -29.118 1.00 95.25 144 PRO A C 1
ATOM 1165 O O . PRO A 1 144 ? 10.156 -0.348 -28.659 1.00 95.25 144 PRO A O 1
ATOM 1168 N N . ALA A 1 145 ? 8.095 -0.864 -29.359 1.00 95.69 145 ALA A N 1
ATOM 1169 C CA . ALA A 1 145 ? 7.530 0.459 -29.065 1.00 95.69 145 ALA A CA 1
ATOM 1170 C C . ALA A 1 145 ? 7.250 0.686 -27.563 1.00 95.69 145 ALA A C 1
ATOM 1172 O O . ALA A 1 145 ? 7.065 1.817 -27.115 1.00 95.69 145 ALA A O 1
ATOM 1173 N N . ARG A 1 146 ? 7.155 -0.394 -26.781 1.00 96.38 146 ARG A N 1
ATOM 1174 C CA . ARG A 1 146 ? 6.805 -0.387 -25.355 1.00 96.38 146 ARG A CA 1
ATOM 1175 C C . ARG A 1 146 ? 7.304 -1.652 -24.669 1.00 96.38 146 ARG A C 1
ATOM 1177 O O . ARG A 1 146 ? 7.422 -2.689 -25.320 1.00 96.38 146 ARG A O 1
ATOM 1184 N N . VAL A 1 147 ? 7.507 -1.575 -23.359 1.00 97.38 147 VAL A N 1
ATOM 1185 C CA . VAL A 1 147 ? 7.666 -2.751 -22.493 1.00 97.38 147 VAL A CA 1
ATOM 1186 C C . VAL A 1 147 ? 6.355 -3.005 -21.763 1.00 97.38 147 VAL A C 1
ATOM 1188 O O . VAL A 1 147 ? 5.744 -2.062 -21.267 1.00 97.38 147 VAL A O 1
ATOM 1191 N N . LEU A 1 148 ? 5.925 -4.264 -21.702 1.00 96.75 148 LEU A N 1
ATOM 1192 C CA . LEU A 1 148 ? 4.773 -4.726 -20.938 1.00 96.75 148 LEU A CA 1
ATOM 1193 C C . LEU A 1 148 ? 5.239 -5.637 -19.802 1.00 96.75 148 LEU A C 1
ATOM 1195 O O . LEU A 1 148 ? 6.087 -6.507 -20.008 1.00 96.75 148 LEU A O 1
ATOM 1199 N N . LEU A 1 149 ? 4.640 -5.455 -18.631 1.00 96.56 149 LEU A N 1
ATOM 1200 C CA . LEU A 1 149 ? 4.876 -6.209 -17.403 1.00 96.56 149 LEU A CA 1
ATOM 1201 C C . LEU A 1 149 ? 3.516 -6.702 -16.906 1.00 96.56 149 LEU A C 1
ATOM 1203 O O . LEU A 1 149 ? 2.652 -5.887 -16.591 1.00 96.56 149 LEU A O 1
ATOM 1207 N N . THR A 1 150 ? 3.300 -8.015 -16.897 1.00 95.06 150 THR A N 1
ATOM 1208 C CA . THR A 1 150 ? 2.052 -8.642 -16.434 1.00 95.06 150 THR A CA 1
ATOM 1209 C C . THR A 1 150 ? 2.284 -9.304 -15.091 1.00 95.06 150 THR A C 1
ATOM 1211 O O . THR A 1 150 ? 3.203 -10.117 -14.963 1.00 95.06 150 THR A O 1
ATOM 1214 N N . TYR A 1 151 ? 1.449 -8.960 -14.121 1.00 92.81 151 TYR A N 1
ATOM 1215 C CA . TYR A 1 151 ? 1.546 -9.404 -12.738 1.00 92.81 151 TYR A CA 1
ATOM 1216 C C . TYR A 1 151 ? 0.465 -10.444 -12.409 1.00 92.81 151 TYR A C 1
ATOM 1218 O O . TYR A 1 151 ? -0.455 -10.656 -13.195 1.00 92.81 151 TYR A O 1
ATOM 1226 N N . SER A 1 152 ? 0.594 -11.116 -11.265 1.00 90.56 152 SER A N 1
ATOM 1227 C CA . SER A 1 152 ? -0.403 -12.067 -10.747 1.00 90.56 152 SER A CA 1
ATOM 1228 C C . SER A 1 152 ? -1.653 -11.406 -10.172 1.00 90.56 152 SER A C 1
ATOM 1230 O O . SER A 1 152 ? -2.651 -12.081 -9.947 1.00 90.56 152 SER A O 1
ATOM 1232 N N . GLU A 1 153 ? -1.581 -10.107 -9.903 1.00 83.75 153 GLU A N 1
ATOM 1233 C CA . GLU A 1 153 ? -2.671 -9.280 -9.401 1.00 83.75 153 GLU A CA 1
ATOM 1234 C C . GLU A 1 153 ? -2.490 -7.836 -9.878 1.00 83.75 153 GLU A C 1
ATOM 1236 O O . GLU A 1 153 ? -1.408 -7.430 -10.322 1.00 83.75 153 GLU A O 1
ATOM 1241 N N . ALA A 1 154 ? -3.552 -7.044 -9.753 1.00 81.25 154 ALA A N 1
ATOM 1242 C CA . ALA A 1 154 ? -3.544 -5.652 -10.156 1.00 81.25 154 ALA A CA 1
ATOM 1243 C C . ALA A 1 154 ? -2.535 -4.840 -9.328 1.00 81.25 154 ALA A C 1
ATOM 1245 O O . ALA A 1 154 ? -2.540 -4.863 -8.101 1.00 81.25 154 ALA A O 1
ATOM 1246 N N . VAL A 1 155 ? -1.718 -4.037 -10.007 1.00 85.00 155 VAL A N 1
ATOM 1247 C CA . VAL A 1 155 ? -0.760 -3.111 -9.379 1.00 85.00 155 VAL A CA 1
ATOM 1248 C C . VAL A 1 155 ? -1.188 -1.658 -9.584 1.00 85.00 155 VAL A C 1
ATOM 1250 O O . VAL A 1 155 ? -1.872 -1.330 -10.562 1.00 85.00 155 VAL A O 1
ATOM 1253 N N . GLU A 1 156 ? -0.812 -0.767 -8.662 1.00 85.12 156 GLU A N 1
ATOM 1254 C CA . GLU A 1 156 ? -1.140 0.665 -8.744 1.00 85.12 156 GLU A CA 1
ATOM 1255 C C . GLU A 1 156 ? -0.130 1.407 -9.645 1.00 85.12 156 GLU A C 1
ATOM 1257 O O . GLU A 1 156 ? 1.026 1.589 -9.249 1.00 85.12 156 GLU A O 1
ATOM 1262 N N . PRO A 1 157 ? -0.536 1.906 -10.834 1.00 88.31 157 PRO A N 1
ATOM 1263 C CA . PRO A 1 157 ? 0.384 2.557 -11.768 1.00 88.31 157 PRO A CA 1
ATOM 1264 C C . PRO A 1 157 ? 0.980 3.852 -11.210 1.00 88.31 157 PRO A C 1
ATOM 1266 O O . PRO A 1 157 ? 2.101 4.209 -11.554 1.00 88.31 157 PRO A O 1
ATOM 1269 N N . ARG A 1 158 ? 0.259 4.558 -10.327 1.00 88.81 158 ARG A N 1
ATOM 1270 C CA . ARG A 1 158 ? 0.715 5.843 -9.772 1.00 88.81 158 ARG A CA 1
ATOM 1271 C C . ARG A 1 158 ? 1.933 5.726 -8.854 1.00 88.81 158 ARG A C 1
ATOM 1273 O O . ARG A 1 158 ? 2.626 6.719 -8.650 1.00 88.81 158 ARG A O 1
ATOM 1280 N N . PHE A 1 159 ? 2.187 4.537 -8.307 1.00 88.00 159 PHE A N 1
ATOM 1281 C CA . PHE A 1 159 ? 3.395 4.235 -7.534 1.00 88.00 159 PHE A CA 1
ATOM 1282 C C . PHE A 1 159 ? 4.426 3.436 -8.341 1.00 88.00 159 PHE A C 1
ATOM 1284 O O . PHE A 1 159 ? 5.511 3.147 -7.835 1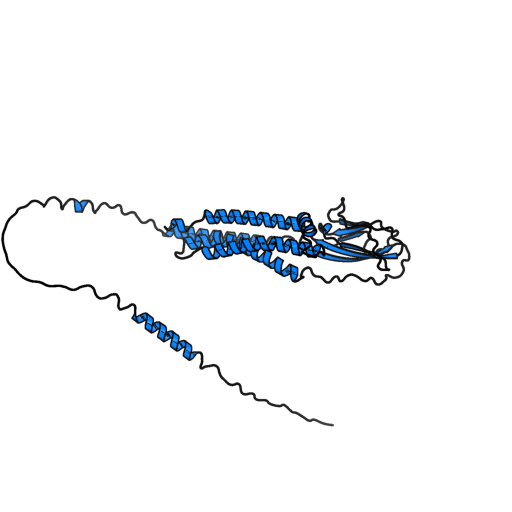.00 88.00 159 PHE A O 1
ATOM 1291 N N . ALA A 1 160 ? 4.092 3.057 -9.578 1.00 91.25 160 ALA A N 1
ATOM 1292 C CA . ALA A 1 160 ? 4.957 2.255 -10.417 1.00 91.25 160 ALA A CA 1
ATOM 1293 C C . ALA A 1 160 ? 6.094 3.098 -10.995 1.00 91.25 160 ALA A C 1
ATOM 1295 O O . ALA A 1 160 ? 5.898 4.182 -11.546 1.00 91.25 160 ALA A O 1
ATOM 1296 N N . ILE A 1 161 ? 7.293 2.543 -10.924 1.00 91.75 161 ILE A N 1
ATOM 1297 C CA . ILE A 1 161 ? 8.488 3.044 -11.582 1.00 91.75 161 ILE A CA 1
ATOM 1298 C C . ILE A 1 161 ? 8.913 1.952 -12.545 1.00 91.75 161 ILE A C 1
ATOM 1300 O O . ILE A 1 161 ? 9.139 0.819 -12.132 1.00 91.75 161 ILE A O 1
ATOM 1304 N N . VAL A 1 162 ? 9.024 2.292 -13.823 1.00 94.69 162 VAL A N 1
ATOM 1305 C CA . VAL A 1 162 ? 9.635 1.422 -14.825 1.00 94.69 162 VAL A CA 1
ATOM 1306 C C . VAL A 1 162 ? 10.617 2.271 -15.607 1.00 94.69 162 VAL A C 1
ATOM 1308 O O . VAL A 1 162 ? 10.229 3.275 -16.205 1.00 94.69 162 VAL A O 1
ATOM 1311 N N . SER A 1 163 ? 11.886 1.886 -15.580 1.00 94.88 163 SER A N 1
ATOM 1312 C CA . SER A 1 163 ? 12.942 2.508 -16.364 1.00 94.88 163 SER A CA 1
ATOM 1313 C C . SER A 1 163 ? 13.519 1.490 -17.332 1.00 94.88 163 SER A C 1
ATOM 1315 O O . SER A 1 163 ? 13.665 0.308 -17.027 1.00 94.88 163 SER A O 1
ATOM 1317 N N . VAL A 1 164 ? 13.828 1.969 -18.529 1.00 96.56 164 VAL A N 1
ATOM 1318 C CA . VAL A 1 164 ? 14.549 1.214 -19.542 1.00 96.56 164 VAL A CA 1
ATOM 1319 C C . VAL A 1 164 ? 15.767 2.036 -19.899 1.00 96.56 164 VAL A C 1
ATOM 1321 O O . VAL A 1 164 ? 15.616 3.214 -20.231 1.00 96.56 164 VAL A O 1
ATOM 1324 N N . THR A 1 165 ? 16.947 1.445 -19.783 1.00 96.00 165 THR A N 1
ATOM 1325 C CA . THR A 1 165 ? 18.234 2.106 -20.018 1.00 96.00 165 THR A CA 1
ATOM 1326 C C . THR A 1 165 ? 19.050 1.326 -21.033 1.00 96.00 165 THR A C 1
ATOM 1328 O O . THR A 1 165 ? 19.027 0.095 -21.022 1.00 96.00 165 THR A O 1
ATOM 1331 N N . ASP A 1 166 ? 19.759 2.026 -21.912 1.00 94.56 166 ASP A N 1
ATOM 1332 C CA . ASP A 1 166 ? 20.734 1.402 -22.808 1.00 94.56 166 ASP A CA 1
ATOM 1333 C C . ASP A 1 166 ? 22.025 1.008 -22.062 1.00 94.56 166 ASP A C 1
ATOM 1335 O O . ASP A 1 166 ? 22.193 1.280 -20.870 1.00 94.56 166 ASP A O 1
ATOM 1339 N N . ALA A 1 167 ? 22.948 0.351 -22.768 1.00 91.69 167 ALA A N 1
ATOM 1340 C CA . ALA A 1 167 ? 24.253 -0.043 -22.231 1.00 91.69 167 ALA A CA 1
ATOM 1341 C C . ALA A 1 167 ? 25.148 1.143 -21.810 1.00 91.69 167 ALA A C 1
ATOM 1343 O O . ALA A 1 167 ? 26.069 0.952 -21.021 1.00 91.69 167 ALA A O 1
ATOM 1344 N N . GLY A 1 168 ? 24.883 2.353 -22.316 1.00 90.12 168 GLY A N 1
ATOM 1345 C CA . GLY A 1 168 ? 25.560 3.588 -21.911 1.00 90.12 168 GLY A CA 1
ATOM 1346 C C . GLY A 1 168 ? 24.943 4.248 -20.673 1.00 90.12 168 GLY A C 1
ATOM 1347 O O . GLY A 1 168 ? 25.458 5.260 -20.207 1.00 90.12 168 GLY A O 1
ATOM 1348 N N . GLY A 1 169 ? 23.852 3.694 -20.133 1.00 90.25 169 GLY A N 1
ATOM 1349 C CA . GLY A 1 169 ? 23.129 4.242 -18.986 1.00 90.25 169 GLY A CA 1
ATOM 1350 C C . GLY A 1 169 ? 22.091 5.310 -19.345 1.00 90.25 169 GLY A C 1
ATOM 1351 O O . GLY A 1 169 ? 21.485 5.889 -18.442 1.00 90.25 169 GLY A O 1
ATOM 1352 N N . HIS A 1 170 ? 21.828 5.569 -20.629 1.00 93.19 170 HIS A N 1
ATOM 1353 C CA . HIS A 1 170 ? 20.817 6.544 -21.031 1.00 93.19 170 HIS A CA 1
ATOM 1354 C C . HIS A 1 170 ? 19.412 5.956 -20.917 1.00 93.19 170 HIS A C 1
ATOM 1356 O O . HIS A 1 170 ? 19.111 4.886 -21.450 1.00 93.19 170 HIS A O 1
ATOM 1362 N N . GLN A 1 171 ? 18.514 6.684 -20.253 1.00 94.94 171 GLN A N 1
ATOM 1363 C CA . GLN A 1 171 ? 17.116 6.289 -20.121 1.00 94.94 171 GLN A CA 1
ATOM 1364 C C . GLN A 1 171 ? 16.347 6.501 -21.435 1.00 94.94 171 GLN A C 1
ATOM 1366 O O . GLN A 1 171 ? 16.270 7.607 -21.967 1.00 94.94 171 GLN A O 1
ATOM 1371 N N . VAL A 1 172 ? 15.711 5.436 -21.926 1.00 96.75 172 VAL A N 1
ATOM 1372 C CA . VAL A 1 172 ? 14.980 5.398 -23.205 1.00 96.75 172 VAL A CA 1
ATOM 1373 C C . VAL A 1 172 ? 13.459 5.298 -23.044 1.00 96.75 172 VAL A C 1
ATOM 1375 O O . VAL A 1 172 ? 12.734 5.137 -24.024 1.00 96.75 172 VAL A O 1
ATOM 1378 N N . THR A 1 173 ? 12.933 5.432 -21.826 1.00 96.69 173 THR A N 1
ATOM 1379 C CA . THR A 1 173 ? 11.483 5.542 -21.594 1.00 96.69 173 THR A CA 1
ATOM 1380 C C . THR A 1 173 ? 10.933 6.867 -22.123 1.00 96.69 173 THR A C 1
ATOM 1382 O O . THR A 1 173 ? 11.555 7.922 -21.973 1.00 96.69 173 THR A O 1
ATOM 1385 N N . ALA A 1 174 ? 9.745 6.826 -22.725 1.00 95.44 174 ALA A N 1
ATOM 1386 C CA . ALA A 1 174 ? 9.072 7.990 -23.307 1.00 95.44 174 ALA A CA 1
ATOM 1387 C C . ALA A 1 174 ? 8.007 8.621 -22.392 1.00 95.44 174 ALA A C 1
ATOM 1389 O O . ALA A 1 174 ? 7.522 9.707 -22.691 1.00 95.44 174 ALA A O 1
ATOM 1390 N N . GLY A 1 175 ? 7.638 7.973 -21.286 1.00 93.69 175 GLY A N 1
ATOM 1391 C CA . GLY A 1 175 ? 6.610 8.467 -20.371 1.00 93.69 175 GLY A CA 1
ATOM 1392 C C . GLY A 1 175 ? 6.445 7.582 -19.133 1.00 93.69 175 GLY A C 1
ATOM 1393 O O . GLY A 1 175 ? 7.183 6.604 -18.989 1.00 93.69 175 GLY A O 1
ATOM 1394 N N . PRO A 1 176 ? 5.499 7.919 -18.237 1.00 92.25 176 PRO A N 1
ATOM 1395 C CA . PRO A 1 176 ? 5.235 7.137 -17.034 1.00 92.25 176 PRO A CA 1
ATOM 1396 C C . PRO A 1 176 ? 4.589 5.779 -17.367 1.00 92.25 176 PRO A C 1
ATOM 1398 O O . PRO A 1 176 ? 3.954 5.647 -18.419 1.00 92.25 176 PRO A O 1
ATOM 1401 N N . PRO A 1 177 ? 4.695 4.781 -16.471 1.00 93.88 177 PRO A N 1
ATOM 1402 C CA . PRO A 1 177 ? 3.959 3.528 -16.599 1.00 93.88 177 PRO A CA 1
ATOM 1403 C C . PRO A 1 177 ? 2.446 3.762 -16.587 1.00 93.88 177 PRO A C 1
ATOM 1405 O O . PRO A 1 177 ? 1.928 4.558 -15.802 1.00 93.88 177 PRO A O 1
ATOM 1408 N N . GLN A 1 178 ? 1.729 3.041 -17.440 1.00 93.38 178 GLN A N 1
ATOM 1409 C CA . GLN A 1 178 ? 0.275 3.112 -17.557 1.00 93.38 178 GLN A CA 1
ATOM 1410 C C . GLN A 1 178 ? -0.329 1.714 -17.468 1.00 93.38 178 GLN A C 1
ATOM 1412 O O . GLN A 1 178 ? 0.300 0.723 -17.841 1.00 93.38 178 GLN A O 1
ATOM 1417 N N . ARG A 1 179 ? -1.567 1.628 -16.980 1.00 92.38 179 ARG A N 1
ATOM 1418 C CA . ARG A 1 179 ? -2.327 0.376 -16.984 1.00 92.38 179 ARG A CA 1
ATOM 1419 C C . ARG A 1 179 ? -2.808 0.071 -18.399 1.00 92.38 179 ARG A C 1
ATOM 1421 O O . ARG A 1 179 ? -3.300 0.964 -19.086 1.00 92.38 179 ARG A O 1
ATOM 1428 N N . SER A 1 180 ? -2.687 -1.182 -18.825 1.00 91.75 180 SER A N 1
ATOM 1429 C CA . SER A 1 180 ? -3.256 -1.625 -20.096 1.00 91.75 180 SER A CA 1
ATOM 1430 C C . SER A 1 180 ? -4.784 -1.574 -20.050 1.00 91.75 180 SER A C 1
ATOM 1432 O O . SER A 1 180 ? -5.398 -2.021 -19.084 1.00 91.75 180 SER A O 1
ATOM 1434 N N . ALA A 1 181 ? -5.409 -1.086 -21.123 1.00 88.56 181 ALA A N 1
ATOM 1435 C CA . ALA A 1 181 ? -6.865 -1.116 -21.265 1.00 88.56 181 ALA A CA 1
ATOM 1436 C C . ALA A 1 181 ? -7.410 -2.545 -21.449 1.00 88.56 181 ALA A C 1
ATOM 1438 O O . ALA A 1 181 ? -8.562 -2.810 -21.124 1.00 88.56 181 ALA A O 1
ATOM 1439 N N . SER A 1 182 ? -6.587 -3.467 -21.961 1.00 89.81 182 SER A N 1
ATOM 1440 C CA . SER A 1 182 ? -6.992 -4.847 -22.251 1.00 89.81 182 SER A CA 1
ATOM 1441 C C . SER A 1 182 ? -6.819 -5.805 -21.071 1.00 89.81 182 SER A C 1
ATOM 1443 O O . SER A 1 182 ? -7.406 -6.881 -21.080 1.00 89.81 182 SER A O 1
ATOM 1445 N N . ASN A 1 183 ? -5.968 -5.463 -20.098 1.00 88.81 183 ASN A N 1
ATOM 1446 C CA . ASN A 1 183 ? -5.697 -6.296 -18.929 1.00 88.81 183 ASN A CA 1
ATOM 1447 C C . ASN A 1 183 ? -5.315 -5.410 -17.724 1.00 88.81 183 ASN A C 1
ATOM 1449 O O . ASN A 1 183 ? -4.270 -4.752 -17.781 1.00 88.81 183 ASN A O 1
ATOM 1453 N N . PRO A 1 184 ? -6.111 -5.393 -16.636 1.00 84.00 184 PRO A N 1
ATOM 1454 C CA . PRO A 1 184 ? -5.826 -4.575 -15.457 1.00 84.00 184 PRO A CA 1
ATOM 1455 C C . PRO A 1 184 ? -4.535 -4.963 -14.719 1.00 84.00 184 PRO A C 1
ATOM 1457 O O . PRO A 1 184 ? -3.956 -4.104 -14.047 1.00 84.00 184 PRO A O 1
ATOM 1460 N N . ASP A 1 185 ? -4.061 -6.199 -14.896 1.00 89.38 185 ASP A N 1
ATOM 1461 C CA . ASP A 1 185 ? -2.851 -6.738 -14.259 1.00 89.38 185 ASP A CA 1
ATOM 1462 C C . ASP A 1 185 ? -1.587 -6.482 -15.093 1.00 89.38 185 ASP A C 1
ATOM 1464 O O . ASP A 1 185 ? -0.481 -6.882 -14.723 1.00 89.38 185 ASP A O 1
ATOM 1468 N N . THR A 1 186 ? -1.723 -5.808 -16.238 1.00 93.25 186 THR A N 1
ATOM 1469 C CA . THR A 1 186 ? -0.601 -5.447 -17.104 1.00 93.25 186 THR A CA 1
ATOM 1470 C C . THR A 1 186 ? -0.321 -3.951 -17.035 1.00 93.25 186 THR A C 1
ATOM 1472 O O . THR A 1 186 ? -1.172 -3.123 -17.372 1.00 93.25 186 THR A O 1
ATOM 1475 N N . LEU A 1 187 ? 0.916 -3.598 -16.690 1.00 95.19 187 LEU A N 1
ATOM 1476 C CA . LEU A 1 187 ? 1.460 -2.264 -16.924 1.00 95.19 187 LEU A CA 1
ATOM 1477 C C . LEU A 1 187 ? 2.230 -2.230 -18.239 1.00 95.19 187 LEU A C 1
ATOM 1479 O O . LEU A 1 187 ? 2.878 -3.206 -18.619 1.00 95.19 187 LEU A O 1
ATOM 1483 N N . PHE A 1 188 ? 2.206 -1.086 -18.911 1.00 96.00 188 PHE A N 1
ATOM 1484 C CA . PHE A 1 188 ? 3.098 -0.809 -20.025 1.00 96.00 188 PHE A CA 1
ATOM 1485 C C . PHE A 1 188 ? 3.826 0.520 -19.838 1.00 96.00 188 PHE A C 1
ATOM 1487 O O . PHE A 1 188 ? 3.288 1.465 -19.262 1.00 96.00 188 PHE A O 1
ATOM 1494 N N . VAL A 1 189 ? 5.047 0.597 -20.360 1.00 97.19 189 VAL A N 1
ATOM 1495 C CA . VAL A 1 189 ? 5.820 1.838 -20.462 1.00 97.19 189 VAL A CA 1
ATOM 1496 C C . VAL A 1 189 ? 6.194 2.071 -21.929 1.00 97.19 189 VAL A C 1
ATOM 1498 O O . VAL A 1 189 ? 6.754 1.171 -22.564 1.00 97.19 189 VAL A O 1
ATOM 1501 N N . PRO A 1 190 ? 5.858 3.233 -22.515 1.00 97.00 190 PRO A N 1
ATOM 1502 C CA . PRO A 1 190 ? 6.255 3.545 -23.881 1.00 97.00 190 PRO A CA 1
ATOM 1503 C C . PRO A 1 190 ? 7.763 3.801 -23.951 1.00 97.00 190 PRO A C 1
ATOM 1505 O O . PRO A 1 190 ? 8.351 4.383 -23.034 1.00 97.00 190 PRO A O 1
ATOM 1508 N N . LEU A 1 191 ? 8.390 3.390 -25.050 1.00 97.44 191 LEU A N 1
ATOM 1509 C CA . LEU A 1 191 ? 9.802 3.644 -25.322 1.00 97.44 191 LEU A CA 1
ATOM 1510 C C . LEU A 1 191 ? 9.957 4.743 -26.370 1.00 97.44 191 LEU A C 1
ATOM 1512 O O . LEU A 1 191 ? 9.115 4.920 -27.252 1.00 97.44 191 LEU A O 1
ATOM 1516 N N . ARG A 1 192 ? 11.063 5.482 -26.282 1.00 96.12 192 ARG A N 1
ATOM 1517 C CA . ARG A 1 192 ? 11.546 6.314 -27.387 1.00 96.12 192 ARG A CA 1
ATOM 1518 C C . ARG A 1 192 ? 11.977 5.397 -28.535 1.00 96.12 192 ARG A C 1
ATOM 1520 O O . ARG A 1 192 ? 12.076 4.184 -28.371 1.00 96.12 192 ARG A O 1
ATOM 1527 N N . LYS A 1 193 ? 12.263 5.963 -29.709 1.00 93.88 193 LYS A N 1
ATOM 1528 C CA . LYS A 1 193 ? 12.894 5.185 -30.782 1.00 93.88 193 LYS A CA 1
ATOM 1529 C C . LYS A 1 193 ? 14.249 4.678 -30.282 1.00 93.88 193 LYS A C 1
ATOM 1531 O O . LYS A 1 193 ? 15.149 5.480 -30.051 1.00 93.88 193 LYS A O 1
ATOM 1536 N N . ILE A 1 194 ? 14.358 3.366 -30.093 1.00 94.25 194 ILE A N 1
ATOM 1537 C CA . ILE A 1 194 ? 15.575 2.694 -29.636 1.00 94.25 194 ILE A CA 1
ATOM 1538 C C . ILE A 1 194 ? 16.283 2.010 -30.803 1.00 94.25 194 ILE A C 1
ATOM 1540 O O . ILE A 1 194 ? 15.653 1.627 -31.791 1.00 94.25 194 ILE A O 1
ATOM 1544 N N . GLN A 1 195 ? 17.603 1.904 -30.698 1.00 92.94 195 GLN A N 1
ATOM 1545 C CA . GLN A 1 195 ? 18.458 1.313 -31.721 1.00 92.94 195 GLN A CA 1
ATOM 1546 C C . GLN A 1 195 ? 18.772 -0.150 -31.384 1.00 92.94 195 GLN A C 1
ATOM 1548 O O . GLN A 1 195 ? 18.194 -0.743 -30.474 1.00 92.94 195 GLN A O 1
ATOM 1553 N N . ARG A 1 196 ? 19.665 -0.759 -32.164 1.00 93.31 196 ARG A N 1
ATOM 1554 C CA . ARG A 1 196 ? 20.194 -2.086 -31.853 1.00 93.31 196 ARG A CA 1
ATOM 1555 C C . ARG A 1 196 ? 21.115 -2.005 -30.638 1.00 93.31 196 ARG A C 1
ATOM 1557 O O . ARG A 1 196 ? 21.855 -1.035 -30.502 1.00 93.31 196 ARG A O 1
ATOM 1564 N N . GLY A 1 197 ? 21.088 -3.028 -29.792 1.00 94.44 197 GLY A N 1
ATOM 1565 C CA . GLY A 1 197 ? 21.920 -3.091 -28.590 1.00 94.44 197 GLY A CA 1
ATOM 1566 C C . GLY A 1 197 ? 21.221 -3.725 -27.392 1.00 94.44 197 GLY A C 1
ATOM 1567 O O . GLY A 1 197 ? 20.109 -4.242 -27.505 1.00 94.44 197 GLY A O 1
ATOM 1568 N N . TRP A 1 198 ? 21.904 -3.696 -26.249 1.00 95.62 198 TRP A N 1
ATOM 1569 C CA . TRP A 1 198 ? 21.409 -4.218 -24.978 1.00 95.62 198 TRP A CA 1
ATOM 1570 C C . TRP A 1 198 ? 20.679 -3.149 -24.171 1.00 95.62 198 TRP A C 1
ATOM 1572 O O . TRP A 1 198 ? 21.129 -2.005 -24.077 1.00 95.62 198 TRP A O 1
ATOM 1582 N N . TYR A 1 199 ? 19.593 -3.567 -23.531 1.00 96.31 199 TYR A N 1
ATOM 1583 C CA . TYR A 1 199 ? 18.762 -2.731 -22.682 1.00 96.31 199 TYR A CA 1
ATOM 1584 C C . TYR A 1 199 ? 18.511 -3.413 -21.342 1.00 96.31 199 TYR A C 1
ATOM 1586 O O . TYR A 1 199 ? 18.241 -4.615 -21.285 1.00 96.31 199 TYR A O 1
ATOM 1594 N N . LEU A 1 200 ? 18.555 -2.631 -20.268 1.00 96.31 200 LEU A N 1
ATOM 1595 C CA . LEU A 1 200 ? 18.116 -3.026 -18.935 1.00 96.31 200 LEU A CA 1
ATOM 1596 C C . LEU A 1 200 ? 16.728 -2.451 -18.688 1.00 96.31 200 LEU A C 1
ATOM 1598 O O . LEU A 1 200 ? 16.522 -1.248 -18.811 1.00 96.31 200 LEU A O 1
ATOM 1602 N N . VAL A 1 201 ? 15.797 -3.307 -18.290 1.00 96.62 201 VAL A N 1
ATOM 1603 C CA . VAL A 1 201 ? 14.512 -2.918 -17.720 1.00 96.62 201 VAL A CA 1
ATOM 1604 C C . VAL A 1 201 ? 14.611 -3.076 -16.215 1.00 96.62 201 VAL A C 1
ATOM 1606 O O . VAL A 1 201 ? 14.815 -4.182 -15.721 1.00 96.62 201 VAL A O 1
ATOM 1609 N N . TYR A 1 202 ? 14.420 -1.987 -15.486 1.00 95.00 202 TYR A N 1
ATOM 1610 C CA . TYR A 1 202 ? 14.217 -1.994 -14.045 1.00 95.00 202 TYR A CA 1
ATOM 1611 C C . TYR A 1 202 ? 12.777 -1.596 -13.743 1.00 95.00 202 TYR A C 1
ATOM 1613 O O . TYR A 1 202 ? 12.220 -0.694 -14.373 1.00 95.00 202 TYR A O 1
ATOM 1621 N N . TRP A 1 203 ? 12.164 -2.254 -12.766 1.00 93.25 203 TRP A N 1
ATOM 1622 C CA . TRP A 1 203 ? 10.830 -1.903 -12.306 1.00 93.25 203 TRP A CA 1
ATOM 1623 C C . TRP A 1 203 ? 10.719 -1.975 -10.786 1.00 93.25 203 TRP A C 1
ATOM 1625 O O . TRP A 1 203 ? 11.365 -2.788 -10.128 1.00 93.25 203 TRP A O 1
ATOM 1635 N N . ARG A 1 204 ? 9.843 -1.134 -10.240 1.00 91.12 204 ARG A N 1
ATOM 1636 C CA . ARG A 1 204 ? 9.357 -1.140 -8.859 1.00 91.12 204 ARG A CA 1
ATOM 1637 C C . ARG A 1 204 ? 7.866 -0.836 -8.898 1.00 91.12 204 ARG A C 1
ATOM 1639 O O . ARG A 1 204 ? 7.471 0.200 -9.419 1.00 91.12 204 ARG A O 1
ATOM 1646 N N . VAL A 1 205 ? 7.045 -1.718 -8.352 1.00 89.56 205 VAL A N 1
ATOM 1647 C CA . VAL A 1 205 ? 5.591 -1.555 -8.244 1.00 89.56 205 VAL A CA 1
ATOM 1648 C C . VAL A 1 205 ? 5.157 -1.792 -6.807 1.00 89.56 205 VAL A C 1
ATOM 1650 O O . VAL A 1 205 ? 5.858 -2.455 -6.049 1.00 89.56 205 VAL A O 1
ATOM 1653 N N . ILE A 1 206 ? 4.011 -1.238 -6.428 1.00 85.31 206 ILE A N 1
ATOM 1654 C CA . ILE A 1 206 ? 3.388 -1.492 -5.128 1.00 85.31 206 ILE A CA 1
ATOM 1655 C C . ILE A 1 206 ? 2.142 -2.342 -5.384 1.00 85.31 206 ILE A C 1
ATOM 1657 O O . ILE A 1 206 ? 1.280 -1.932 -6.173 1.00 85.31 206 ILE A O 1
ATOM 1661 N N . SER A 1 207 ? 2.071 -3.522 -4.767 1.00 77.38 207 SER A N 1
ATOM 1662 C CA . SER A 1 207 ? 0.867 -4.362 -4.765 1.00 77.38 207 SER A CA 1
ATOM 1663 C C . SER A 1 207 ? -0.257 -3.700 -3.966 1.00 77.38 207 SER A C 1
ATOM 1665 O O . SER A 1 207 ? -0.043 -2.755 -3.201 1.00 77.38 207 SER A O 1
ATOM 1667 N N . VAL A 1 208 ? -1.487 -4.181 -4.142 1.00 70.56 208 VAL A N 1
ATOM 1668 C CA . VAL A 1 208 ? -2.665 -3.641 -3.437 1.00 70.56 208 VAL A CA 1
ATOM 1669 C C . VAL A 1 208 ? -2.567 -3.761 -1.917 1.00 70.56 208 VAL A C 1
ATOM 1671 O O . VAL A 1 208 ? -3.141 -2.941 -1.201 1.00 70.56 208 VAL A O 1
ATOM 1674 N N . ASP A 1 209 ? -1.810 -4.736 -1.422 1.00 69.69 209 ASP A N 1
ATOM 1675 C CA . ASP A 1 209 ? -1.567 -4.958 0.003 1.00 69.69 209 ASP A CA 1
ATOM 1676 C C . ASP A 1 209 ? -0.497 -4.014 0.604 1.00 69.69 209 ASP A C 1
ATOM 1678 O O . ASP A 1 209 ? -0.262 -4.018 1.816 1.00 69.69 209 ASP A O 1
ATOM 1682 N N . GLY A 1 210 ? 0.131 -3.176 -0.229 1.00 74.94 210 GLY A N 1
ATOM 1683 C CA . GLY A 1 210 ? 1.132 -2.195 0.175 1.00 74.94 210 GLY A CA 1
ATOM 1684 C C . GLY A 1 210 ? 2.575 -2.705 0.195 1.00 74.94 210 GLY A C 1
ATOM 1685 O O . GLY A 1 210 ? 3.440 -1.994 0.715 1.00 74.94 210 GLY A O 1
ATOM 1686 N N . HIS A 1 211 ? 2.877 -3.885 -0.353 1.00 77.00 211 HIS A N 1
ATOM 1687 C CA . HIS A 1 211 ? 4.260 -4.355 -0.460 1.00 77.00 211 HIS A CA 1
ATOM 1688 C C . HIS A 1 211 ? 4.933 -3.867 -1.759 1.00 77.00 211 HIS A C 1
ATOM 1690 O O . HIS A 1 211 ? 4.404 -4.036 -2.858 1.00 77.00 211 HIS A O 1
ATOM 1696 N N . PRO A 1 212 ? 6.124 -3.244 -1.679 1.00 80.75 212 PRO A N 1
ATOM 1697 C CA . PRO A 1 212 ? 6.928 -2.980 -2.859 1.00 80.75 212 PRO A CA 1
ATOM 1698 C C . PRO A 1 212 ? 7.489 -4.284 -3.421 1.00 80.75 212 PRO A C 1
ATOM 1700 O O . PRO A 1 212 ? 8.225 -5.003 -2.745 1.00 80.75 212 PRO A O 1
ATOM 1703 N N . VAL A 1 213 ? 7.213 -4.529 -4.694 1.00 84.12 213 VAL A N 1
ATOM 1704 C CA . VAL A 1 213 ? 7.856 -5.562 -5.495 1.00 84.12 213 VAL A CA 1
ATOM 1705 C C . VAL A 1 213 ? 8.755 -4.851 -6.503 1.00 84.12 213 VAL A C 1
ATOM 1707 O O . VAL A 1 213 ? 8.385 -3.821 -7.069 1.00 84.12 213 VAL A O 1
ATOM 1710 N N . ARG A 1 214 ? 9.956 -5.371 -6.740 1.00 87.44 214 ARG A N 1
ATOM 1711 C CA . ARG A 1 214 ? 10.881 -4.828 -7.741 1.00 87.44 214 ARG A CA 1
ATOM 1712 C C . ARG A 1 214 ? 11.701 -5.924 -8.386 1.00 87.44 214 ARG A C 1
ATOM 1714 O O . ARG A 1 214 ? 11.839 -7.015 -7.837 1.00 87.44 214 ARG A O 1
ATOM 1721 N N . GLY A 1 215 ? 12.305 -5.590 -9.510 1.00 90.50 215 GLY A N 1
ATOM 1722 C CA . GLY A 1 215 ? 13.199 -6.483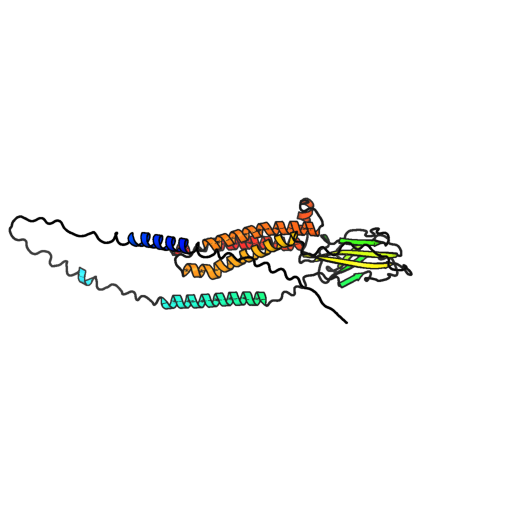 -10.214 1.00 90.50 215 GLY A CA 1
ATOM 1723 C C . GLY A 1 215 ? 13.824 -5.797 -11.408 1.00 90.50 215 GLY A C 1
ATOM 1724 O O . GLY A 1 215 ? 13.519 -4.648 -11.735 1.00 90.50 215 GLY A O 1
ATOM 1725 N N . ALA A 1 216 ? 14.713 -6.525 -12.062 1.00 93.88 216 ALA A N 1
ATOM 1726 C CA . ALA A 1 216 ? 15.305 -6.085 -13.301 1.00 93.88 216 ALA A CA 1
ATOM 1727 C C . ALA A 1 216 ? 15.520 -7.274 -14.230 1.00 93.88 216 ALA A C 1
ATOM 1729 O O . ALA A 1 216 ? 15.732 -8.398 -13.777 1.00 93.88 216 ALA A O 1
ATOM 1730 N N . PHE A 1 217 ? 15.458 -7.017 -15.527 1.00 94.75 217 PHE A N 1
ATOM 1731 C CA . PHE A 1 217 ? 15.818 -7.978 -16.559 1.00 94.75 217 PHE A CA 1
ATOM 1732 C C . PHE A 1 217 ? 16.407 -7.238 -17.753 1.00 94.75 217 PHE A C 1
ATOM 1734 O O . PHE A 1 217 ? 16.176 -6.043 -17.930 1.00 94.75 217 PHE A O 1
ATOM 1741 N N . THR A 1 218 ? 17.154 -7.943 -18.590 1.00 95.81 218 THR A N 1
ATOM 1742 C CA . THR A 1 218 ? 17.719 -7.377 -19.814 1.00 95.81 218 THR A CA 1
ATOM 1743 C C . THR A 1 218 ? 17.021 -7.930 -21.046 1.00 95.81 218 THR A C 1
ATOM 1745 O O . THR A 1 218 ? 16.421 -9.002 -21.009 1.00 95.81 218 THR A O 1
ATOM 1748 N N . PHE A 1 219 ? 17.072 -7.191 -22.146 1.00 96.19 219 PHE A N 1
ATOM 1749 C CA . PHE A 1 219 ? 16.750 -7.695 -23.478 1.00 96.19 219 PHE A CA 1
ATOM 1750 C C . PHE A 1 219 ? 17.684 -7.042 -24.495 1.00 96.19 219 PHE A C 1
ATOM 1752 O O . PHE A 1 219 ? 18.256 -5.980 -24.236 1.00 96.19 219 PHE A O 1
ATOM 1759 N N . ALA A 1 220 ? 17.840 -7.671 -25.651 1.00 95.94 220 ALA A N 1
ATOM 1760 C CA . ALA A 1 220 ? 18.631 -7.139 -26.749 1.00 95.94 220 ALA A CA 1
ATOM 1761 C C . ALA A 1 220 ? 17.739 -6.816 -27.952 1.00 95.94 220 ALA A C 1
ATOM 1763 O O . ALA A 1 220 ? 16.679 -7.416 -28.127 1.00 95.94 220 ALA A O 1
ATOM 1764 N N . VAL A 1 221 ? 18.162 -5.871 -28.788 1.00 95.88 221 VAL A N 1
ATOM 1765 C CA . VAL A 1 221 ? 17.484 -5.504 -30.037 1.00 95.88 221 VAL A CA 1
ATOM 1766 C C . VAL A 1 221 ? 18.414 -5.739 -31.220 1.00 95.88 221 VAL A C 1
ATOM 1768 O O . VAL A 1 221 ? 19.484 -5.136 -31.303 1.00 95.88 221 VAL A O 1
ATOM 1771 N N . GLY A 1 222 ? 17.952 -6.538 -32.178 1.00 90.06 222 GLY A N 1
ATOM 1772 C CA . GLY A 1 222 ? 18.648 -6.861 -33.419 1.00 90.06 222 GLY A CA 1
ATOM 1773 C C . GLY A 1 222 ? 19.613 -8.048 -33.300 1.00 90.06 222 GLY A C 1
ATOM 1774 O O . GLY A 1 222 ? 19.987 -8.446 -32.200 1.00 90.06 222 GLY A O 1
ATOM 1775 N N . PRO A 1 223 ? 20.022 -8.635 -34.437 1.00 80.25 223 PRO A N 1
ATOM 1776 C CA . PRO A 1 223 ? 21.009 -9.709 -34.449 1.00 80.25 223 PRO A CA 1
ATOM 1777 C C . PRO A 1 223 ? 22.395 -9.189 -34.033 1.00 80.25 223 PRO A C 1
ATOM 1779 O O . PRO A 1 223 ? 22.743 -8.044 -34.323 1.00 80.25 223 PRO A O 1
ATOM 1782 N N . ASN A 1 224 ? 23.200 -10.057 -33.410 1.00 76.62 224 ASN A N 1
ATOM 1783 C CA . ASN A 1 224 ? 24.614 -9.823 -33.081 1.00 76.62 224 ASN A CA 1
ATOM 1784 C C . ASN A 1 224 ? 24.883 -8.628 -32.147 1.00 76.62 224 ASN A C 1
ATOM 1786 O O . ASN A 1 224 ? 25.801 -7.846 -32.379 1.00 76.62 224 ASN A O 1
ATOM 1790 N N . THR A 1 225 ? 24.137 -8.499 -31.049 1.00 79.19 225 THR A N 1
ATOM 1791 C CA . THR A 1 225 ? 24.327 -7.423 -30.053 1.00 79.19 225 THR A CA 1
ATOM 1792 C C . THR A 1 225 ? 25.609 -7.525 -29.217 1.00 79.19 225 THR A C 1
ATOM 1794 O O . THR A 1 225 ? 25.799 -6.733 -28.296 1.00 79.19 225 THR A O 1
ATOM 1797 N N . GLY A 1 226 ? 26.490 -8.484 -29.512 1.00 83.94 226 GLY A N 1
ATOM 1798 C CA . GLY A 1 226 ? 27.682 -8.766 -28.715 1.00 83.94 226 GLY A CA 1
ATOM 1799 C C . GLY A 1 226 ? 27.355 -9.368 -27.339 1.00 83.94 226 GLY A C 1
ATOM 1800 O O . GLY A 1 226 ? 26.185 -9.637 -27.039 1.00 83.94 226 GLY A O 1
ATOM 1801 N N . PRO A 1 227 ? 28.374 -9.601 -26.493 1.00 86.75 227 PRO A N 1
ATOM 1802 C CA . PRO A 1 227 ? 28.169 -10.108 -25.139 1.00 86.75 227 PRO A CA 1
ATOM 1803 C C . PRO A 1 227 ? 27.344 -9.123 -24.303 1.00 86.75 227 PRO A C 1
ATOM 1805 O O . PRO A 1 227 ? 27.421 -7.909 -24.496 1.00 86.75 227 PRO A O 1
ATOM 1808 N N . GLN A 1 228 ? 26.556 -9.648 -23.363 1.00 87.56 228 GLN A N 1
ATOM 1809 C CA . GLN A 1 228 ? 25.765 -8.818 -22.461 1.00 87.56 228 GLN A CA 1
ATOM 1810 C C . GLN A 1 228 ? 26.695 -7.958 -21.586 1.00 87.56 228 GLN A C 1
ATOM 1812 O O . GLN A 1 228 ? 27.542 -8.514 -20.880 1.00 87.56 228 GLN A O 1
ATOM 1817 N N . PRO A 1 229 ? 26.547 -6.621 -21.593 1.00 88.56 229 PRO A N 1
ATOM 1818 C CA . PRO A 1 229 ? 27.350 -5.752 -20.750 1.00 88.56 229 PRO A CA 1
ATOM 1819 C C . PRO A 1 229 ? 26.924 -5.875 -19.285 1.00 88.56 229 PRO A C 1
ATOM 1821 O O . PRO A 1 229 ? 25.802 -6.279 -18.961 1.00 88.56 229 PRO A O 1
ATOM 1824 N N . GLN A 1 230 ? 27.818 -5.478 -18.382 1.00 87.94 230 GLN A N 1
ATOM 1825 C CA . GLN A 1 230 ? 27.476 -5.343 -16.972 1.00 87.94 230 GLN A CA 1
ATOM 1826 C C . GLN A 1 230 ? 26.636 -4.082 -16.773 1.00 87.94 230 GLN A C 1
ATOM 1828 O O . GLN A 1 230 ? 27.106 -2.968 -16.985 1.00 87.94 230 GLN A O 1
ATOM 1833 N N . PHE A 1 231 ? 25.387 -4.264 -16.354 1.00 88.00 231 PHE A N 1
ATOM 1834 C CA . PHE A 1 231 ? 24.514 -3.156 -16.001 1.00 88.00 231 PHE A CA 1
ATOM 1835 C C . PHE A 1 231 ? 24.599 -2.842 -14.509 1.00 88.00 231 PHE A C 1
ATOM 1837 O O . PHE A 1 231 ? 24.603 -3.744 -13.670 1.00 88.00 231 PHE A O 1
ATOM 1844 N N . VAL A 1 232 ? 24.574 -1.552 -14.175 1.00 83.56 232 VAL A N 1
ATOM 1845 C CA . VAL A 1 232 ? 24.386 -1.096 -12.795 1.00 83.56 232 VAL A CA 1
ATOM 1846 C C . VAL A 1 232 ? 22.899 -1.190 -12.462 1.00 83.56 232 VAL A C 1
ATOM 1848 O O . VAL A 1 232 ? 22.096 -0.370 -12.903 1.00 83.56 232 VAL A O 1
ATOM 1851 N N . ILE A 1 233 ? 22.518 -2.218 -11.706 1.00 81.69 233 ILE A N 1
ATOM 1852 C CA . ILE A 1 233 ? 21.140 -2.392 -11.241 1.00 81.69 233 ILE A CA 1
ATOM 1853 C C . ILE A 1 233 ? 20.973 -1.584 -9.946 1.00 81.69 233 ILE A C 1
ATOM 1855 O O . ILE A 1 233 ? 21.782 -1.759 -9.029 1.00 81.69 233 ILE A O 1
ATOM 1859 N N . PRO A 1 234 ? 19.944 -0.721 -9.829 1.00 77.75 234 PRO A N 1
ATOM 1860 C CA . PRO A 1 234 ? 19.630 -0.052 -8.571 1.00 77.75 234 PRO A CA 1
ATOM 1861 C C . PRO A 1 234 ? 19.515 -1.057 -7.421 1.00 77.75 234 PRO A C 1
ATOM 1863 O O . PRO A 1 234 ? 19.017 -2.168 -7.612 1.00 77.75 234 PRO A O 1
ATOM 1866 N N . SER A 1 235 ? 19.961 -0.675 -6.224 1.00 69.31 235 SER A N 1
ATOM 1867 C CA . SER A 1 235 ? 19.951 -1.553 -5.054 1.00 69.31 235 SER A CA 1
ATOM 1868 C C . SER A 1 235 ? 18.554 -2.129 -4.799 1.00 69.31 235 SER A C 1
ATOM 1870 O O . SER A 1 235 ? 17.597 -1.433 -4.458 1.00 69.31 235 SER A O 1
ATOM 1872 N N . ILE A 1 236 ? 18.434 -3.449 -4.941 1.00 65.31 236 ILE A N 1
ATOM 1873 C CA . ILE A 1 236 ? 17.173 -4.171 -4.747 1.00 65.31 236 ILE A CA 1
ATOM 1874 C C . ILE A 1 236 ? 16.911 -4.549 -3.275 1.00 65.31 236 ILE A C 1
ATOM 1876 O O . ILE A 1 236 ? 16.091 -5.428 -3.002 1.00 65.31 236 ILE A O 1
ATOM 1880 N N . SER A 1 237 ? 17.562 -3.880 -2.317 1.00 54.97 237 SER A N 1
ATOM 1881 C CA . SER A 1 237 ? 17.622 -4.281 -0.901 1.00 54.97 237 SER A CA 1
ATOM 1882 C C . SER A 1 237 ? 16.711 -3.523 0.082 1.00 54.97 237 SER A C 1
ATOM 1884 O O . SER A 1 237 ? 16.596 -3.959 1.223 1.00 54.97 237 SER A O 1
ATOM 1886 N N . GLU A 1 238 ? 16.000 -2.451 -0.297 1.00 55.84 238 GLU A N 1
ATOM 1887 C CA . GLU A 1 238 ? 14.960 -1.856 0.576 1.00 55.84 238 GLU A CA 1
ATOM 1888 C C . GLU A 1 238 ? 13.781 -2.821 0.821 1.00 55.84 238 GLU A C 1
ATOM 1890 O O . GLU A 1 238 ? 12.850 -2.905 0.017 1.00 55.84 238 GLU A O 1
ATOM 1895 N N . SER A 1 239 ? 13.800 -3.604 1.892 1.00 53.12 239 SER A N 1
ATOM 1896 C CA . SER A 1 239 ? 12.648 -4.442 2.216 1.00 53.12 239 SER A CA 1
ATOM 1897 C C . SER A 1 239 ? 11.436 -3.570 2.573 1.00 53.12 239 SER A C 1
ATOM 1899 O O . SER A 1 239 ? 11.569 -2.473 3.124 1.00 53.12 239 SER A O 1
ATOM 1901 N N . ALA A 1 240 ? 10.231 -4.097 2.341 1.00 52.72 240 ALA A N 1
ATOM 1902 C CA . ALA A 1 240 ? 8.978 -3.541 2.861 1.00 52.72 240 ALA A CA 1
ATOM 1903 C C . ALA A 1 240 ? 8.964 -3.388 4.401 1.00 52.72 240 ALA A C 1
ATOM 1905 O O . ALA A 1 240 ? 8.052 -2.790 4.969 1.00 52.72 240 ALA A O 1
ATOM 1906 N N . ALA A 1 241 ? 9.970 -3.941 5.086 1.00 56.47 241 ALA A N 1
ATOM 1907 C CA . ALA A 1 241 ? 10.181 -3.872 6.522 1.00 56.47 241 ALA A CA 1
ATOM 1908 C C . ALA A 1 241 ? 11.133 -2.730 6.921 1.00 56.47 241 ALA A C 1
ATOM 1910 O O . ALA A 1 241 ? 11.885 -2.853 7.888 1.00 56.47 241 ALA A O 1
ATOM 1911 N N . THR A 1 242 ? 11.102 -1.593 6.216 1.00 67.06 242 THR A N 1
ATOM 1912 C CA . THR A 1 242 ? 11.719 -0.370 6.743 1.00 67.06 242 THR A CA 1
ATOM 1913 C C . THR A 1 242 ? 11.072 -0.048 8.094 1.00 67.06 242 THR A C 1
ATOM 1915 O O . THR A 1 242 ? 9.845 0.061 8.185 1.00 67.06 242 THR A O 1
ATOM 1918 N N . ALA A 1 243 ? 11.876 0.118 9.150 1.00 63.94 243 ALA A N 1
ATOM 1919 C CA . ALA A 1 243 ? 11.381 0.377 10.510 1.00 63.94 243 ALA A CA 1
ATOM 1920 C C . ALA A 1 243 ? 10.385 1.555 10.570 1.00 63.94 243 ALA A C 1
ATOM 1922 O O . ALA A 1 243 ? 9.435 1.532 11.353 1.00 63.94 243 ALA A O 1
ATOM 1923 N N . GLN A 1 244 ? 10.566 2.536 9.677 1.00 75.94 244 GLN A N 1
ATOM 1924 C CA . GLN A 1 244 ? 9.725 3.724 9.529 1.00 75.94 244 GLN A CA 1
ATOM 1925 C C . GLN A 1 244 ? 8.259 3.425 9.180 1.00 75.94 244 GLN A C 1
ATOM 1927 O O . GLN A 1 244 ? 7.387 4.136 9.664 1.00 75.94 244 GLN A O 1
ATOM 1932 N N . LEU A 1 245 ? 7.960 2.376 8.403 1.00 82.38 245 LEU A N 1
ATOM 1933 C CA . LEU A 1 245 ? 6.572 1.959 8.135 1.00 82.38 245 LEU A CA 1
ATOM 1934 C C . LEU A 1 245 ? 6.104 0.859 9.074 1.00 82.38 245 LEU A C 1
ATOM 1936 O O . LEU A 1 245 ? 4.908 0.739 9.333 1.00 82.38 245 LEU A O 1
ATOM 1940 N N . LEU A 1 246 ? 7.035 0.067 9.601 1.00 86.69 246 LEU A N 1
ATOM 1941 C CA . LEU A 1 246 ? 6.711 -1.037 10.487 1.00 86.69 246 LEU A CA 1
ATOM 1942 C C . LEU A 1 246 ? 6.067 -0.532 11.784 1.00 86.69 246 LEU A C 1
ATOM 1944 O O . LEU A 1 246 ? 5.006 -1.028 12.153 1.00 86.69 246 LEU A O 1
ATOM 1948 N N . ILE A 1 247 ? 6.654 0.477 12.438 1.00 90.00 247 ILE A N 1
ATOM 1949 C CA . ILE A 1 247 ? 6.138 0.998 13.714 1.00 90.00 247 ILE A CA 1
ATOM 1950 C C . ILE A 1 247 ? 4.725 1.594 13.561 1.00 90.00 247 ILE A C 1
ATOM 1952 O O . ILE A 1 247 ? 3.828 1.123 14.264 1.00 90.00 247 ILE A O 1
ATOM 1956 N N . PRO A 1 248 ? 4.457 2.552 12.647 1.00 91.75 248 PRO A N 1
ATOM 1957 C CA . PRO A 1 248 ? 3.110 3.101 12.488 1.00 91.75 248 PRO A CA 1
ATOM 1958 C C . PRO A 1 248 ? 2.087 2.038 12.078 1.00 91.75 248 PRO A C 1
ATOM 1960 O O . PRO A 1 248 ? 0.963 2.053 12.572 1.00 91.75 248 PRO A O 1
ATOM 1963 N N . ARG A 1 249 ? 2.487 1.063 11.251 1.00 90.81 249 ARG A N 1
ATOM 1964 C CA . ARG A 1 249 ? 1.626 -0.065 10.874 1.00 90.81 249 ARG A CA 1
ATOM 1965 C C . ARG A 1 249 ? 1.226 -0.910 12.085 1.00 90.81 249 ARG A C 1
ATOM 1967 O O . ARG A 1 249 ? 0.050 -1.226 12.243 1.00 90.81 249 ARG A O 1
ATOM 1974 N N . TRP A 1 250 ? 2.168 -1.239 12.970 1.00 93.31 250 TRP A N 1
ATOM 1975 C CA . TRP A 1 250 ? 1.850 -1.944 14.215 1.00 93.31 250 TRP A CA 1
ATOM 1976 C C . TRP A 1 250 ? 0.963 -1.116 15.141 1.00 93.31 250 TRP A C 1
ATOM 1978 O O . TRP A 1 250 ? 0.059 -1.678 15.751 1.00 93.31 250 TRP A O 1
ATOM 1988 N N . ILE A 1 251 ? 1.164 0.202 15.222 1.00 95.75 251 ILE A N 1
ATOM 1989 C CA . ILE A 1 251 ? 0.284 1.085 16.001 1.00 95.75 251 ILE A CA 1
ATOM 1990 C C . ILE A 1 251 ? -1.150 1.014 15.464 1.00 95.75 251 ILE A C 1
ATOM 1992 O O . ILE A 1 251 ? -2.079 0.831 16.252 1.00 95.75 251 ILE A O 1
ATOM 1996 N N . VAL A 1 252 ? -1.340 1.091 14.143 1.00 95.00 252 VAL A N 1
ATOM 1997 C CA . VAL A 1 252 ? -2.660 0.943 13.505 1.00 95.00 252 VAL A CA 1
ATOM 1998 C C . VAL A 1 252 ? -3.273 -0.419 13.838 1.00 95.00 252 VAL A C 1
ATOM 2000 O O . VAL A 1 252 ? -4.389 -0.474 14.348 1.00 95.00 252 VAL A O 1
ATOM 2003 N N . PHE A 1 253 ? -2.542 -1.521 13.649 1.00 93.94 253 PHE A N 1
ATOM 2004 C CA . PHE A 1 253 ? -3.078 -2.858 13.926 1.00 93.94 253 PHE A CA 1
ATOM 2005 C C . PHE A 1 253 ? -3.410 -3.086 15.401 1.00 93.94 253 PHE A C 1
ATOM 2007 O O . PHE A 1 253 ? -4.488 -3.589 15.715 1.00 93.94 253 PHE A O 1
ATOM 2014 N N . LEU A 1 254 ? -2.520 -2.700 16.315 1.00 97.31 254 LEU A N 1
ATOM 2015 C CA . LEU A 1 254 ? -2.724 -2.891 17.750 1.00 97.31 254 LEU A CA 1
ATOM 2016 C C . LEU A 1 254 ? -3.863 -2.019 18.279 1.00 97.31 254 LEU A C 1
ATOM 2018 O O . LEU A 1 254 ? -4.656 -2.495 19.093 1.00 97.31 254 LEU A O 1
ATOM 2022 N N . SER A 1 255 ? -3.976 -0.771 17.818 1.00 97.44 255 SER A N 1
ATOM 2023 C CA . SER A 1 255 ? -5.069 0.122 18.219 1.00 97.44 255 SER A CA 1
ATOM 2024 C C . SER A 1 255 ? -6.417 -0.335 17.661 1.00 97.44 255 SER A C 1
ATOM 2026 O O . SER A 1 255 ? -7.386 -0.378 18.416 1.00 97.44 255 SER A O 1
ATOM 2028 N N . LEU A 1 256 ? -6.475 -0.780 16.401 1.00 96.19 256 LEU A N 1
ATOM 2029 C CA . LEU A 1 256 ? -7.687 -1.335 15.791 1.00 96.19 256 LEU A CA 1
ATOM 2030 C C . LEU A 1 256 ? -8.143 -2.619 16.500 1.00 96.19 256 LEU A C 1
ATOM 2032 O O . LEU A 1 256 ? -9.309 -2.735 16.891 1.00 96.19 256 LEU A O 1
ATOM 2036 N N . LEU A 1 257 ? -7.216 -3.557 16.726 1.00 96.38 257 LEU A N 1
ATOM 2037 C CA . LEU A 1 257 ? -7.487 -4.808 17.437 1.00 96.38 257 LEU A CA 1
ATOM 2038 C C . LEU A 1 257 ? -7.961 -4.536 18.868 1.00 96.38 257 LEU A C 1
ATOM 2040 O O . LEU A 1 257 ? -8.926 -5.147 19.324 1.00 96.38 257 LEU A O 1
ATOM 2044 N N . SER A 1 258 ? -7.322 -3.592 19.563 1.00 97.69 258 SER A N 1
ATOM 2045 C CA . SER A 1 258 ? -7.704 -3.208 20.924 1.00 97.69 258 SER A CA 1
ATOM 2046 C C . SER A 1 258 ? -9.060 -2.509 20.959 1.00 97.69 258 SER A C 1
ATOM 2048 O O . SER A 1 258 ? -9.866 -2.814 21.832 1.00 97.69 258 SER A O 1
ATOM 2050 N N . ALA A 1 259 ? -9.364 -1.618 20.012 1.00 96.44 259 ALA A N 1
ATOM 2051 C CA . ALA A 1 259 ? -10.637 -0.899 19.963 1.00 96.44 259 ALA A CA 1
ATOM 2052 C C . ALA A 1 259 ? -11.823 -1.858 19.785 1.00 96.44 259 ALA A C 1
ATOM 2054 O O . ALA A 1 259 ? -12.764 -1.852 20.585 1.00 96.44 259 ALA A O 1
ATOM 2055 N N . ILE A 1 260 ? -11.743 -2.739 18.784 1.00 94.06 260 ILE A N 1
ATOM 2056 C CA . ILE A 1 260 ? -12.783 -3.737 18.507 1.00 94.06 260 ILE A CA 1
ATOM 2057 C C . ILE A 1 260 ? -12.810 -4.793 19.620 1.00 94.06 260 ILE A C 1
ATOM 2059 O O . ILE A 1 260 ? -13.877 -5.120 20.144 1.00 94.06 260 ILE A O 1
ATOM 2063 N N . GLY A 1 261 ? -11.644 -5.291 20.037 1.00 94.44 261 GLY A N 1
ATOM 2064 C CA . GLY A 1 261 ? -11.514 -6.315 21.071 1.00 94.44 261 GLY A CA 1
ATOM 2065 C C . GLY A 1 261 ? -12.056 -5.866 22.427 1.00 94.44 261 GLY A C 1
ATOM 2066 O O . GLY A 1 261 ? -12.817 -6.601 23.056 1.00 94.44 261 GLY A O 1
ATOM 2067 N N . LEU A 1 262 ? -11.745 -4.643 22.864 1.00 96.31 262 LEU A N 1
ATOM 2068 C CA . LEU A 1 262 ? -12.264 -4.082 24.115 1.00 96.31 262 LEU A CA 1
ATOM 2069 C C . LEU A 1 262 ? -13.764 -3.794 24.033 1.00 96.31 262 LEU A C 1
ATOM 2071 O O . LEU A 1 262 ? -14.458 -3.992 25.030 1.00 96.31 262 LEU A O 1
ATOM 2075 N N . TYR A 1 263 ? -14.287 -3.391 22.871 1.00 94.81 263 TYR A N 1
ATOM 2076 C CA . TYR A 1 263 ? -15.731 -3.255 22.668 1.00 94.81 263 TYR A CA 1
ATOM 2077 C C . TYR A 1 263 ? -16.451 -4.602 22.829 1.00 94.81 263 TYR A C 1
ATOM 2079 O O . TYR A 1 263 ? -17.397 -4.716 23.616 1.00 94.81 263 TYR A O 1
ATOM 2087 N N . VAL A 1 264 ? -15.964 -5.645 22.152 1.00 93.12 264 VAL A N 1
ATOM 2088 C CA . VAL A 1 264 ? -16.520 -7.004 22.246 1.00 93.12 264 VAL A CA 1
ATOM 2089 C C . VAL A 1 264 ? -16.401 -7.540 23.674 1.00 93.12 264 VAL A C 1
ATOM 2091 O O . VAL A 1 264 ? -17.395 -7.997 24.244 1.00 93.12 264 VAL A O 1
ATOM 2094 N N . LEU A 1 265 ? -15.226 -7.410 24.298 1.00 92.44 265 LEU A N 1
ATOM 2095 C CA . LEU A 1 265 ? -14.989 -7.790 25.693 1.00 92.44 265 LEU A CA 1
ATOM 2096 C C . LEU A 1 265 ? -15.954 -7.068 26.637 1.00 92.44 265 LEU A C 1
ATOM 2098 O O . LEU A 1 265 ? -16.512 -7.690 27.544 1.00 92.44 265 LEU A O 1
ATOM 2102 N N . ARG A 1 266 ? -16.183 -5.766 26.424 1.00 92.00 266 ARG A N 1
ATOM 2103 C CA . ARG A 1 266 ? -17.108 -4.964 27.229 1.00 92.00 266 ARG A CA 1
ATOM 2104 C C . ARG A 1 266 ? -18.533 -5.502 27.123 1.00 92.00 266 ARG A C 1
ATOM 2106 O O . ARG A 1 266 ? -19.172 -5.708 28.154 1.00 92.00 266 ARG A O 1
ATOM 2113 N N . VAL A 1 267 ? -19.036 -5.694 25.903 1.00 89.12 267 VAL A N 1
ATOM 2114 C CA . VAL A 1 267 ? -20.445 -6.037 25.640 1.00 89.12 267 VAL A CA 1
ATOM 2115 C C . VAL A 1 267 ? -20.760 -7.486 26.006 1.00 89.12 267 VAL A C 1
ATOM 2117 O O . VAL A 1 267 ? -21.795 -7.734 26.629 1.00 89.12 267 VAL A O 1
ATOM 2120 N N . ILE A 1 268 ? -19.882 -8.425 25.646 1.00 88.62 268 ILE A N 1
ATOM 2121 C CA . ILE A 1 268 ? -20.135 -9.863 25.799 1.00 88.62 268 ILE A CA 1
ATOM 2122 C C . ILE A 1 268 ? -19.715 -10.367 27.180 1.00 88.62 268 ILE A C 1
ATOM 2124 O O . ILE A 1 268 ? -20.461 -11.121 27.797 1.00 88.62 268 ILE A O 1
ATOM 2128 N N . THR A 1 269 ? -18.555 -9.945 27.689 1.00 87.62 269 THR A N 1
ATOM 2129 C CA . THR A 1 269 ? -17.964 -10.550 28.895 1.00 87.62 269 THR A CA 1
ATOM 2130 C C . THR A 1 269 ? -18.118 -9.660 30.121 1.00 87.62 269 THR A C 1
ATOM 2132 O O . THR A 1 269 ? -18.702 -10.070 31.124 1.00 87.62 269 THR A O 1
ATOM 2135 N N . ALA A 1 270 ? -17.627 -8.421 30.064 1.00 86.62 270 ALA A N 1
ATOM 2136 C CA . ALA A 1 270 ? -17.564 -7.560 31.241 1.00 86.62 270 ALA A CA 1
ATOM 2137 C C . ALA A 1 270 ? -18.958 -7.110 31.705 1.00 86.62 270 ALA A C 1
ATOM 2139 O O . ALA A 1 270 ? -19.224 -7.043 32.905 1.00 86.62 270 ALA A O 1
ATOM 2140 N N . ARG A 1 271 ? -19.879 -6.835 30.773 1.00 85.19 271 ARG A N 1
ATOM 2141 C CA . ARG A 1 271 ? -21.241 -6.385 31.094 1.00 85.19 271 ARG A CA 1
ATOM 2142 C C . ARG A 1 271 ? -22.043 -7.424 31.901 1.00 85.19 271 ARG A C 1
ATOM 2144 O O . ARG A 1 271 ? -22.608 -7.028 32.923 1.00 85.19 271 ARG A O 1
ATOM 2151 N N . PRO A 1 272 ? -22.107 -8.720 31.532 1.00 85.19 272 PRO A N 1
ATOM 2152 C CA . PRO A 1 272 ? -22.723 -9.740 32.388 1.00 85.19 272 PRO A CA 1
ATOM 2153 C C . PRO A 1 272 ? -22.060 -9.872 33.761 1.00 85.19 272 PRO A C 1
ATOM 2155 O O . PRO A 1 272 ? -22.762 -9.995 34.763 1.00 85.19 272 PRO A O 1
ATOM 2158 N N . VAL A 1 273 ? -20.727 -9.785 33.825 1.00 85.62 273 VAL A N 1
ATOM 2159 C CA . VAL A 1 273 ? -19.979 -9.886 35.089 1.00 85.62 273 VAL A CA 1
ATOM 2160 C C . VAL A 1 273 ? -20.337 -8.744 36.037 1.00 85.62 273 VAL A C 1
ATOM 2162 O O . VAL A 1 273 ? -20.621 -9.000 37.204 1.00 85.62 273 VAL A O 1
ATOM 2165 N N . VAL A 1 274 ? -20.428 -7.506 35.542 1.00 85.75 274 VAL A N 1
ATOM 2166 C CA . VAL A 1 274 ? -20.809 -6.345 36.367 1.00 85.75 274 VAL A CA 1
ATOM 2167 C C . VAL A 1 274 ? -22.241 -6.443 36.896 1.00 85.75 274 VAL A C 1
ATOM 2169 O O . VAL A 1 274 ? -22.542 -5.956 37.986 1.00 85.75 274 VAL A O 1
ATOM 2172 N N . ARG A 1 275 ? -23.132 -7.132 36.176 1.00 81.06 275 ARG A N 1
ATOM 2173 C CA . ARG A 1 275 ? -24.479 -7.439 36.681 1.00 81.06 275 ARG A CA 1
ATOM 2174 C C . ARG A 1 275 ? -24.473 -8.511 37.774 1.00 81.06 275 ARG A C 1
ATOM 2176 O O . ARG A 1 275 ? -25.339 -8.470 38.642 1.00 81.06 275 ARG A O 1
ATOM 2183 N N . ALA A 1 276 ? -23.528 -9.448 37.733 1.00 83.81 276 ALA A N 1
ATOM 2184 C CA . ALA A 1 276 ? -23.437 -10.559 38.679 1.00 83.81 276 ALA A CA 1
ATOM 2185 C C . ALA A 1 276 ? -22.633 -10.220 39.949 1.00 83.81 276 ALA A C 1
ATOM 2187 O O . ALA A 1 276 ? -22.972 -10.692 41.033 1.00 83.81 276 ALA A O 1
ATOM 2188 N N . VAL A 1 277 ? -21.583 -9.399 39.837 1.00 85.31 277 VAL A N 1
ATOM 2189 C CA . VAL A 1 277 ? -20.627 -9.115 40.919 1.00 85.31 277 VAL A CA 1
ATOM 2190 C C . VAL A 1 277 ? -20.734 -7.659 41.369 1.00 85.31 277 VAL A C 1
ATOM 2192 O O . VAL A 1 277 ? -20.307 -6.736 40.670 1.00 85.31 277 VAL A O 1
ATOM 2195 N N . ARG A 1 278 ? -21.268 -7.441 42.577 1.00 77.94 278 ARG A N 1
ATOM 2196 C CA . ARG A 1 278 ? -21.364 -6.105 43.191 1.00 77.94 278 ARG A CA 1
ATOM 2197 C C . ARG A 1 278 ? -19.969 -5.509 43.431 1.00 77.94 278 ARG A C 1
ATOM 2199 O O . ARG A 1 278 ? -19.078 -6.202 43.904 1.00 77.94 278 ARG A O 1
ATOM 2206 N N . GLY A 1 279 ? -19.801 -4.221 43.122 1.00 80.75 279 GLY A N 1
ATOM 2207 C CA . GLY A 1 279 ? -18.544 -3.476 43.307 1.00 80.75 279 GLY A CA 1
ATOM 2208 C C . GLY A 1 279 ? -17.602 -3.464 42.096 1.00 80.75 279 GLY A C 1
ATOM 2209 O O . GLY A 1 279 ? -16.609 -2.741 42.108 1.00 80.75 279 GLY A O 1
ATOM 2210 N N . SER A 1 280 ? -17.913 -4.210 41.034 1.00 84.00 280 SER A N 1
ATOM 2211 C CA . SER A 1 280 ? -17.172 -4.146 39.769 1.00 84.00 280 SER A CA 1
ATOM 2212 C C . SER A 1 280 ? -17.669 -2.992 38.880 1.00 84.00 280 SER A C 1
ATOM 2214 O O . SER A 1 280 ? -18.827 -2.585 38.967 1.00 84.00 280 SER A O 1
ATOM 2216 N N . SER A 1 281 ? -16.795 -2.423 38.037 1.00 87.94 281 SER A N 1
ATOM 2217 C CA . SER A 1 281 ? -17.135 -1.284 37.165 1.00 87.94 281 SER A CA 1
ATOM 2218 C C . SER A 1 281 ? -16.604 -1.457 35.740 1.00 87.94 281 SER A C 1
ATOM 2220 O O . SER A 1 281 ? -15.565 -2.077 35.523 1.00 87.94 281 SER A O 1
ATOM 2222 N N . LEU A 1 282 ? -17.292 -0.862 34.759 1.00 89.25 282 LEU A N 1
ATOM 2223 C CA . LEU A 1 282 ? -16.884 -0.881 33.344 1.00 89.25 282 LEU A CA 1
ATOM 2224 C C . LEU A 1 282 ? -15.982 0.300 32.952 1.00 89.25 282 LEU A C 1
ATOM 2226 O O . LEU A 1 282 ? -15.641 0.440 31.776 1.00 89.25 282 LEU A O 1
ATOM 2230 N N . ARG A 1 283 ? -15.617 1.174 33.899 1.00 90.88 283 ARG A N 1
ATOM 2231 C CA . ARG A 1 283 ? -14.967 2.462 33.602 1.00 90.88 283 ARG A CA 1
ATOM 2232 C C . ARG A 1 283 ? -13.611 2.283 32.931 1.00 90.88 283 ARG A C 1
ATOM 2234 O O . ARG A 1 283 ? -13.390 2.879 31.885 1.00 90.88 283 ARG A O 1
ATOM 2241 N N . ALA A 1 284 ? -12.748 1.430 33.485 1.00 91.75 284 ALA A N 1
ATOM 2242 C CA . ALA A 1 284 ? -11.411 1.191 32.942 1.00 91.75 284 ALA A CA 1
ATOM 2243 C C . ALA A 1 284 ? -11.463 0.636 31.508 1.00 91.75 284 ALA A C 1
ATOM 2245 O O . ALA A 1 284 ? -10.818 1.179 30.618 1.00 91.75 284 ALA A O 1
ATOM 2246 N N . ILE A 1 285 ? -12.301 -0.381 31.268 1.00 93.50 285 ILE A N 1
ATOM 2247 C CA . ILE A 1 285 ? -12.484 -0.979 29.934 1.00 93.50 285 ILE A CA 1
ATOM 2248 C C . ILE A 1 285 ? -13.047 0.052 28.952 1.00 93.50 285 ILE A C 1
ATOM 2250 O O . ILE A 1 285 ? -12.585 0.141 27.821 1.00 93.50 285 ILE A O 1
ATOM 2254 N N . THR A 1 286 ? -14.018 0.861 29.386 1.00 94.25 286 THR A N 1
ATOM 2255 C CA . THR A 1 286 ? -14.635 1.891 28.537 1.00 94.25 286 THR A CA 1
ATOM 2256 C C . THR A 1 286 ? -13.624 2.977 28.158 1.00 94.25 286 THR A C 1
ATOM 2258 O O . THR A 1 286 ? -13.560 3.356 26.995 1.00 94.25 286 THR A O 1
ATOM 2261 N N . TRP A 1 287 ? -12.796 3.441 29.099 1.00 96.31 287 TRP A N 1
ATOM 2262 C CA . TRP A 1 287 ? -11.730 4.404 28.808 1.00 96.31 287 TRP A CA 1
ATOM 2263 C C . TRP A 1 287 ? -10.658 3.825 27.884 1.00 96.31 287 TRP A C 1
ATOM 2265 O O . TRP A 1 287 ? -10.322 4.458 26.889 1.00 96.31 287 TRP A O 1
ATOM 2275 N N . ALA A 1 288 ? -10.168 2.614 28.160 1.00 97.12 288 ALA A N 1
ATOM 2276 C CA . ALA A 1 288 ? -9.180 1.951 27.310 1.00 97.12 288 ALA A CA 1
ATOM 2277 C C . ALA A 1 288 ? -9.702 1.740 25.877 1.00 97.12 288 ALA A C 1
ATOM 2279 O O . ALA A 1 288 ? -8.971 1.953 24.909 1.00 97.12 288 ALA A O 1
ATOM 2280 N N . MET A 1 289 ? -10.982 1.384 25.738 1.00 97.06 289 MET A N 1
ATOM 2281 C CA . MET A 1 289 ? -11.660 1.256 24.448 1.00 97.06 289 MET A CA 1
ATOM 2282 C C . MET A 1 289 ? -11.685 2.596 23.698 1.00 97.06 289 MET A C 1
ATOM 2284 O O . MET A 1 289 ? -11.276 2.646 22.542 1.00 97.06 289 MET A O 1
ATOM 2288 N N . TRP A 1 290 ? -12.106 3.689 24.347 1.00 97.94 290 TRP A N 1
ATOM 2289 C CA . TRP A 1 290 ? -12.148 5.013 23.711 1.00 97.94 290 TRP A CA 1
ATOM 2290 C C . TRP A 1 290 ? -10.771 5.552 23.339 1.00 97.94 290 TRP A C 1
ATOM 2292 O O . TRP A 1 290 ? -10.619 6.121 22.262 1.00 97.94 290 TRP A O 1
ATOM 2302 N N . ILE A 1 291 ? -9.764 5.325 24.184 1.00 98.25 291 ILE A N 1
ATOM 2303 C CA . ILE A 1 291 ? -8.372 5.654 23.863 1.00 98.25 291 ILE A CA 1
ATOM 2304 C C . ILE A 1 291 ? -7.926 4.868 22.627 1.00 98.25 291 ILE A C 1
ATOM 2306 O O . ILE A 1 291 ? -7.349 5.451 21.718 1.00 98.25 291 ILE A O 1
ATOM 2310 N N . SER A 1 292 ? -8.243 3.572 22.549 1.00 98.19 292 SER A N 1
ATOM 2311 C CA . SER A 1 292 ? -7.883 2.740 21.394 1.00 98.19 292 SER A CA 1
ATOM 2312 C C . SER A 1 292 ? -8.548 3.226 20.102 1.00 98.19 292 SER A C 1
ATOM 2314 O O . SER A 1 292 ? -7.874 3.315 19.081 1.00 98.19 292 SER A O 1
ATOM 2316 N N . PHE A 1 293 ? -9.832 3.610 20.147 1.00 98.19 293 PHE A N 1
ATOM 2317 C CA . PHE A 1 293 ? -10.511 4.236 19.004 1.00 98.19 293 PHE A CA 1
ATOM 2318 C C . PHE A 1 293 ? -9.846 5.543 18.581 1.00 98.19 293 PHE A C 1
ATOM 2320 O O . PHE A 1 293 ? -9.582 5.732 17.399 1.00 98.19 293 PHE A O 1
ATOM 2327 N N . ALA A 1 294 ? -9.555 6.431 19.535 1.00 98.19 294 ALA A N 1
ATOM 2328 C CA . ALA A 1 294 ? -8.919 7.710 19.241 1.00 98.19 294 ALA A CA 1
ATOM 2329 C C . ALA A 1 294 ? -7.528 7.517 18.619 1.00 98.19 294 ALA A C 1
ATOM 2331 O O . ALA A 1 294 ? -7.203 8.161 17.625 1.00 98.19 294 ALA A O 1
ATOM 2332 N N . VAL A 1 295 ? -6.727 6.592 19.159 1.00 98.44 295 VAL A N 1
ATOM 2333 C CA . VAL A 1 295 ? -5.413 6.255 18.599 1.00 98.44 295 VAL A CA 1
ATOM 2334 C C . VAL A 1 295 ? -5.558 5.688 17.191 1.00 98.44 295 VAL A C 1
ATOM 2336 O O . VAL A 1 295 ? -4.830 6.127 16.311 1.00 98.44 295 VAL A O 1
ATOM 2339 N N . ALA A 1 296 ? -6.497 4.771 16.948 1.00 97.50 296 ALA A N 1
ATOM 2340 C CA . ALA A 1 296 ? -6.694 4.180 15.626 1.00 97.50 296 ALA A CA 1
ATOM 2341 C C . ALA A 1 296 ? -7.125 5.222 14.575 1.00 97.50 296 ALA A C 1
ATOM 2343 O O . ALA A 1 296 ? -6.538 5.257 13.495 1.00 97.50 296 ALA A O 1
ATOM 2344 N N . LEU A 1 297 ? -8.061 6.117 14.915 1.00 97.44 297 LEU A N 1
ATOM 2345 C CA . LEU A 1 297 ? -8.543 7.186 14.024 1.00 97.44 297 LEU A CA 1
ATOM 2346 C C . LEU A 1 297 ? -7.479 8.263 13.726 1.00 97.44 297 LEU A C 1
ATOM 2348 O O . LEU A 1 297 ? -7.549 8.987 12.739 1.00 97.44 297 LEU A O 1
ATOM 2352 N N . VAL A 1 298 ? -6.465 8.401 14.582 1.00 97.81 298 VAL A N 1
ATOM 2353 C CA . VAL A 1 298 ? -5.352 9.338 14.350 1.00 97.81 298 VAL A CA 1
ATOM 2354 C C . VAL A 1 298 ? -4.182 8.646 13.649 1.00 97.81 298 VAL A C 1
ATOM 2356 O O . VAL A 1 298 ? -3.595 9.193 12.717 1.00 97.81 298 VAL A O 1
ATOM 2359 N N . ALA A 1 299 ? -3.831 7.432 14.069 1.00 96.75 299 ALA A N 1
ATOM 2360 C CA . ALA A 1 299 ? -2.683 6.701 13.545 1.00 96.75 299 ALA A CA 1
ATOM 2361 C C . ALA A 1 299 ? -2.887 6.255 12.094 1.00 96.75 299 ALA A C 1
ATOM 2363 O O . ALA A 1 299 ? -1.935 6.276 11.316 1.00 96.75 299 ALA A O 1
ATOM 2364 N N . THR A 1 300 ? -4.112 5.884 11.716 1.00 95.75 300 THR A N 1
ATOM 2365 C CA . THR A 1 300 ? -4.431 5.403 10.365 1.00 95.75 300 THR A CA 1
ATOM 2366 C C . THR A 1 300 ? -4.164 6.454 9.282 1.00 95.75 300 THR A C 1
ATOM 2368 O O . THR A 1 300 ? -3.372 6.161 8.383 1.00 95.75 300 THR A O 1
ATOM 2371 N N . PRO A 1 301 ? -4.704 7.690 9.340 1.00 95.00 301 PRO A N 1
ATOM 2372 C CA . PRO A 1 301 ? -4.398 8.702 8.328 1.00 95.00 301 PRO A CA 1
ATOM 2373 C C . PRO A 1 301 ? -2.910 9.084 8.309 1.00 95.00 301 PRO A C 1
ATOM 2375 O O . PRO A 1 301 ? -2.346 9.272 7.231 1.00 95.00 301 PRO A O 1
ATOM 2378 N N . ILE A 1 302 ? -2.240 9.127 9.468 1.00 94.69 302 ILE A N 1
ATOM 2379 C CA . ILE A 1 302 ? -0.789 9.373 9.540 1.00 94.69 302 ILE A CA 1
ATOM 2380 C C . ILE A 1 302 ? -0.016 8.267 8.810 1.00 94.69 302 ILE A C 1
ATOM 2382 O O . ILE A 1 302 ? 0.857 8.559 7.990 1.00 94.69 302 ILE A O 1
ATOM 2386 N N . TYR A 1 303 ? -0.352 7.002 9.069 1.00 94.19 303 TYR A N 1
ATOM 2387 C CA . TYR A 1 303 ? 0.266 5.858 8.405 1.00 94.19 303 TYR A CA 1
ATOM 2388 C C . TYR A 1 303 ? 0.065 5.906 6.889 1.00 94.19 303 TYR A C 1
ATOM 2390 O O . TYR A 1 303 ? 1.028 5.720 6.148 1.00 94.19 303 TYR A O 1
ATOM 2398 N N . VAL A 1 304 ? -1.146 6.209 6.417 1.00 93.00 304 VAL A N 1
ATOM 2399 C CA . VAL A 1 304 ? -1.443 6.301 4.979 1.00 93.00 304 VAL A CA 1
ATOM 2400 C C . VAL A 1 304 ? -0.602 7.381 4.306 1.00 93.00 304 VAL A C 1
ATOM 2402 O O . VAL A 1 304 ? -0.072 7.142 3.220 1.00 93.00 304 VAL A O 1
ATOM 2405 N N . LEU A 1 305 ? -0.435 8.548 4.935 1.00 93.69 305 LEU A N 1
ATOM 2406 C CA . LEU A 1 305 ? 0.402 9.623 4.396 1.00 93.69 305 LEU A CA 1
ATOM 2407 C C . LEU A 1 305 ? 1.881 9.220 4.343 1.00 93.69 305 LEU A C 1
ATOM 2409 O O . LEU A 1 305 ? 2.529 9.421 3.314 1.00 93.69 305 LEU A O 1
ATOM 2413 N N . LEU A 1 306 ? 2.398 8.598 5.408 1.00 92.44 306 LEU A N 1
ATOM 2414 C CA . LEU A 1 306 ? 3.771 8.087 5.451 1.00 92.44 306 LEU A CA 1
ATOM 2415 C C . LEU A 1 306 ? 4.004 7.017 4.378 1.00 92.44 306 LEU A C 1
ATOM 2417 O O . LEU A 1 306 ? 4.937 7.138 3.583 1.00 92.44 306 LEU A O 1
ATOM 2421 N N . ALA A 1 307 ? 3.123 6.020 4.295 1.00 90.56 307 ALA A N 1
ATOM 2422 C CA . ALA A 1 307 ? 3.199 4.955 3.302 1.00 90.56 307 ALA A CA 1
ATOM 2423 C C . ALA A 1 307 ? 3.139 5.516 1.874 1.00 90.56 307 ALA A C 1
ATOM 2425 O O . ALA A 1 307 ? 4.016 5.230 1.062 1.00 90.56 307 ALA A O 1
ATOM 2426 N N . THR A 1 308 ? 2.178 6.400 1.592 1.00 91.38 308 THR A N 1
ATOM 2427 C CA . THR A 1 308 ? 2.038 7.053 0.280 1.00 91.38 308 THR A CA 1
ATOM 2428 C C . THR A 1 308 ? 3.288 7.854 -0.082 1.00 91.38 308 THR A C 1
ATOM 2430 O O . THR A 1 308 ? 3.748 7.776 -1.221 1.00 91.38 308 THR A O 1
ATOM 2433 N N . SER A 1 309 ? 3.877 8.588 0.870 1.00 91.12 309 SER A N 1
ATOM 2434 C CA . SER A 1 309 ? 5.114 9.344 0.633 1.00 91.12 309 SER A CA 1
ATOM 2435 C C . SER A 1 309 ? 6.294 8.439 0.264 1.00 91.12 309 SER A C 1
ATOM 2437 O O . SER A 1 309 ? 7.002 8.715 -0.706 1.00 91.12 309 SER A O 1
ATOM 2439 N N . GLN A 1 310 ? 6.443 7.301 0.948 1.00 88.81 310 GLN A N 1
ATOM 2440 C CA . GLN A 1 310 ? 7.512 6.337 0.685 1.00 88.81 310 GLN A CA 1
ATOM 2441 C C . GLN A 1 310 ? 7.297 5.577 -0.632 1.00 88.81 310 GLN A C 1
ATOM 2443 O O . GLN A 1 310 ? 8.246 5.313 -1.378 1.00 88.81 310 GLN A O 1
ATOM 2448 N N . PHE A 1 311 ? 6.053 5.241 -0.964 1.00 87.69 311 PHE A N 1
ATOM 2449 C CA . PHE A 1 311 ? 5.714 4.620 -2.243 1.00 87.69 311 PHE A CA 1
ATOM 2450 C C . PHE A 1 311 ? 6.001 5.566 -3.406 1.00 87.69 311 PHE A C 1
ATOM 2452 O O . PHE A 1 311 ? 6.658 5.170 -4.369 1.00 87.69 311 PHE A O 1
ATOM 2459 N N . ALA A 1 312 ? 5.606 6.832 -3.266 1.00 87.69 312 ALA A N 1
ATOM 2460 C CA . ALA A 1 312 ? 5.815 7.870 -4.267 1.00 87.69 312 ALA A CA 1
ATOM 2461 C C . ALA A 1 312 ? 7.255 8.407 -4.334 1.00 87.69 312 ALA A C 1
ATOM 2463 O O . ALA A 1 312 ? 7.534 9.211 -5.222 1.00 87.69 312 ALA A O 1
ATOM 2464 N N . LEU A 1 313 ? 8.144 8.000 -3.414 1.00 88.19 313 LEU A N 1
ATOM 2465 C CA . LEU A 1 313 ? 9.499 8.549 -3.247 1.00 88.19 313 LEU A CA 1
ATOM 2466 C C . LEU A 1 313 ? 9.490 10.083 -3.133 1.00 88.19 313 LEU A C 1
ATOM 2468 O O . LEU A 1 313 ? 10.272 10.790 -3.767 1.00 88.19 313 LEU A O 1
ATOM 2472 N N . ARG A 1 314 ? 8.554 10.609 -2.342 1.00 89.81 314 ARG A N 1
ATOM 2473 C CA . ARG A 1 314 ? 8.341 12.046 -2.133 1.00 89.81 314 ARG A CA 1
ATOM 2474 C C . ARG A 1 314 ? 8.443 12.385 -0.654 1.00 89.81 314 ARG A C 1
ATOM 2476 O O . ARG A 1 314 ? 8.209 11.546 0.208 1.00 89.81 314 ARG A O 1
ATOM 2483 N N . SER A 1 315 ? 8.747 13.647 -0.364 1.00 91.19 315 SER A N 1
ATOM 2484 C CA . SER A 1 315 ? 8.681 14.162 1.004 1.00 91.19 315 SER A CA 1
ATOM 2485 C C . SER A 1 315 ? 7.263 14.025 1.565 1.00 91.19 315 SER A C 1
ATOM 2487 O O . SER A 1 315 ? 6.294 14.393 0.898 1.00 91.19 315 SER A O 1
ATOM 2489 N N . VAL A 1 316 ? 7.142 13.564 2.813 1.00 90.19 316 VAL A N 1
ATOM 2490 C CA . VAL A 1 316 ? 5.858 13.494 3.535 1.00 90.19 316 VAL A CA 1
ATOM 2491 C C . VAL A 1 316 ? 5.205 14.875 3.688 1.00 90.19 316 VAL A C 1
ATOM 2493 O O . VAL A 1 316 ? 3.984 14.985 3.743 1.00 90.19 316 VAL A O 1
ATOM 2496 N N . PHE A 1 317 ? 6.004 15.946 3.674 1.00 93.56 317 PHE A N 1
ATOM 2497 C CA . PHE A 1 317 ? 5.518 17.323 3.781 1.00 93.56 317 PHE A CA 1
ATOM 2498 C C . PHE A 1 317 ? 4.981 17.888 2.457 1.00 93.56 317 PHE A C 1
ATOM 2500 O O . PHE A 1 317 ? 4.377 18.958 2.450 1.00 93.56 317 PHE A O 1
ATOM 2507 N N . ALA A 1 318 ? 5.134 17.176 1.334 1.00 93.38 318 ALA A N 1
ATOM 2508 C CA . ALA A 1 318 ? 4.592 17.576 0.033 1.00 93.38 318 ALA A CA 1
ATOM 2509 C C . ALA A 1 318 ? 3.082 17.274 -0.078 1.00 93.38 318 ALA A C 1
ATOM 2511 O O . ALA A 1 318 ? 2.623 16.641 -1.036 1.00 93.38 318 ALA A O 1
ATOM 2512 N N . LEU A 1 319 ? 2.304 17.728 0.910 1.00 92.62 319 LEU A N 1
ATOM 2513 C CA . LEU A 1 319 ? 0.897 17.372 1.120 1.00 92.62 319 LEU A CA 1
ATOM 2514 C C . LEU A 1 319 ? 0.016 17.630 -0.109 1.00 92.62 319 LEU A C 1
ATOM 2516 O O . LEU A 1 319 ? -0.855 16.815 -0.406 1.00 92.62 319 LEU A O 1
ATOM 2520 N N . GLY A 1 320 ? 0.297 18.690 -0.877 1.00 93.19 320 GLY A N 1
ATOM 2521 C CA . GLY A 1 320 ? -0.417 19.003 -2.122 1.00 93.19 320 GLY A CA 1
ATOM 2522 C C . GLY A 1 320 ? -0.311 17.921 -3.205 1.00 93.19 320 GLY A C 1
ATOM 2523 O O . GLY A 1 320 ? -1.169 17.846 -4.075 1.00 93.19 320 GLY A O 1
ATOM 2524 N N . THR A 1 321 ? 0.700 17.050 -3.135 1.00 91.56 321 THR A N 1
ATOM 2525 C CA . THR A 1 321 ? 0.850 15.893 -4.037 1.00 91.56 321 THR A CA 1
ATOM 2526 C C . THR A 1 321 ? 0.489 14.574 -3.360 1.00 91.56 321 THR A C 1
ATOM 2528 O O . THR A 1 321 ? -0.099 13.705 -3.997 1.00 91.56 321 THR A O 1
ATOM 2531 N N . ILE A 1 322 ? 0.792 14.428 -2.065 1.00 93.88 322 ILE A N 1
ATOM 2532 C CA . ILE A 1 322 ? 0.567 13.184 -1.318 1.00 93.88 322 ILE A CA 1
ATOM 2533 C C . ILE A 1 322 ? -0.916 12.945 -1.041 1.00 93.88 322 ILE A C 1
ATOM 2535 O O . ILE A 1 322 ? -1.382 11.823 -1.215 1.00 93.88 322 ILE A O 1
ATOM 2539 N N . ILE A 1 323 ? -1.670 13.970 -0.636 1.00 93.81 323 ILE A N 1
ATOM 2540 C CA . ILE A 1 323 ? -3.086 13.804 -0.274 1.00 93.81 323 ILE A CA 1
ATOM 2541 C C . ILE A 1 323 ? -3.928 13.373 -1.487 1.00 93.81 323 ILE A C 1
ATOM 2543 O O . ILE A 1 323 ? -4.645 12.375 -1.362 1.00 93.81 323 ILE A O 1
ATOM 2547 N N . PRO A 1 324 ? -3.839 14.032 -2.665 1.00 95.06 324 PRO A N 1
ATOM 2548 C CA . PRO A 1 324 ? -4.548 13.560 -3.855 1.00 95.06 324 PRO A CA 1
ATOM 2549 C C . PRO A 1 324 ? -4.118 12.148 -4.254 1.00 95.06 324 PRO A C 1
ATOM 2551 O O . PRO A 1 324 ? -4.955 11.299 -4.541 1.00 95.06 324 PRO A O 1
ATOM 2554 N N . LEU A 1 325 ? -2.815 11.859 -4.191 1.00 92.31 325 LEU A N 1
ATOM 2555 C CA . LEU A 1 325 ? -2.281 10.550 -4.546 1.00 92.31 325 LEU A CA 1
ATOM 2556 C C . LEU A 1 325 ? -2.800 9.433 -3.628 1.00 92.31 325 LEU A C 1
ATOM 2558 O O . LEU A 1 325 ? -3.203 8.380 -4.120 1.00 92.31 325 LEU A O 1
ATOM 2562 N N . ALA A 1 326 ? -2.851 9.667 -2.315 1.00 92.38 326 ALA A N 1
ATOM 2563 C CA . ALA A 1 326 ? -3.449 8.739 -1.361 1.00 92.38 326 ALA A CA 1
ATOM 2564 C C . ALA A 1 326 ? -4.933 8.516 -1.690 1.00 92.38 326 ALA A C 1
ATOM 2566 O O . ALA A 1 326 ? -5.353 7.375 -1.875 1.00 92.38 326 ALA A O 1
ATOM 2567 N N . ARG A 1 327 ? -5.705 9.598 -1.852 1.00 93.25 327 ARG A N 1
ATOM 2568 C CA . ARG A 1 327 ? -7.144 9.551 -2.158 1.00 93.25 327 ARG A CA 1
ATOM 2569 C C . ARG A 1 327 ? -7.458 8.794 -3.450 1.00 93.25 327 ARG A C 1
ATOM 2571 O O . ARG A 1 327 ? -8.441 8.056 -3.505 1.00 93.25 327 ARG A O 1
ATOM 2578 N N . ASP A 1 328 ? -6.636 8.974 -4.475 1.00 90.69 328 ASP A N 1
ATOM 2579 C CA . ASP A 1 328 ? -6.906 8.450 -5.811 1.00 90.69 328 ASP A CA 1
ATOM 2580 C C . ASP A 1 328 ? -6.293 7.065 -6.052 1.00 90.69 328 ASP A C 1
ATOM 2582 O O . ASP A 1 328 ? -6.681 6.374 -7.003 1.00 90.69 328 ASP A O 1
ATOM 2586 N N . SER A 1 329 ? -5.361 6.626 -5.207 1.00 88.94 329 SER A N 1
ATOM 2587 C CA . SER A 1 329 ? -4.797 5.273 -5.244 1.00 88.94 329 SER A CA 1
ATOM 2588 C C . SER A 1 329 ? -5.765 4.226 -4.678 1.00 88.94 329 SER A C 1
ATOM 2590 O O . SER A 1 329 ? -6.561 4.511 -3.782 1.00 88.94 329 SER A O 1
ATOM 2592 N N . ALA A 1 330 ? -5.697 2.989 -5.175 1.00 85.19 330 ALA A N 1
ATOM 2593 C CA . ALA A 1 330 ? -6.453 1.872 -4.600 1.00 85.19 330 ALA A CA 1
ATOM 2594 C C . ALA A 1 330 ? -6.066 1.615 -3.133 1.00 85.19 330 ALA A C 1
ATOM 2596 O O . ALA A 1 330 ? -6.948 1.427 -2.295 1.00 85.19 330 ALA A O 1
ATOM 2597 N N . PHE A 1 331 ? -4.767 1.699 -2.827 1.00 86.56 331 PHE A N 1
ATOM 2598 C CA . PHE A 1 331 ? -4.220 1.575 -1.475 1.00 86.56 331 PHE A CA 1
ATOM 2599 C C . PHE A 1 331 ? -4.861 2.578 -0.504 1.00 86.56 331 PHE A C 1
ATOM 2601 O O . PHE A 1 331 ? -5.473 2.184 0.488 1.00 86.56 331 PHE A O 1
ATOM 2608 N N . GLY A 1 332 ? -4.785 3.879 -0.801 1.00 90.12 332 GLY A N 1
ATOM 2609 C CA . GLY A 1 332 ? -5.313 4.897 0.105 1.00 90.12 332 GLY A CA 1
ATOM 2610 C C . GLY A 1 332 ? -6.841 4.906 0.172 1.00 90.12 332 GLY A C 1
ATOM 2611 O O . GLY A 1 332 ? -7.381 5.086 1.260 1.00 90.12 332 GLY A O 1
ATOM 2612 N N . ARG A 1 333 ? -7.560 4.595 -0.920 1.00 89.38 333 ARG A N 1
ATOM 2613 C CA . ARG A 1 333 ? -9.018 4.367 -0.852 1.00 89.38 333 ARG A CA 1
ATOM 2614 C C . ARG A 1 333 ? -9.392 3.245 0.112 1.00 89.38 333 ARG A C 1
ATOM 2616 O O . ARG A 1 333 ? -10.350 3.411 0.861 1.00 89.38 333 ARG A O 1
ATOM 2623 N N . GLY A 1 334 ? -8.649 2.136 0.112 1.00 88.56 334 GLY A N 1
ATOM 2624 C CA . GLY A 1 334 ? -8.880 1.027 1.040 1.00 88.56 334 GLY A CA 1
ATOM 2625 C C . GLY A 1 334 ? -8.815 1.482 2.498 1.00 88.56 334 GLY A C 1
ATOM 2626 O O . GLY A 1 334 ? -9.727 1.209 3.278 1.00 88.56 334 GLY A O 1
ATOM 2627 N N . TYR A 1 335 ? -7.796 2.269 2.842 1.00 91.19 335 TYR A N 1
ATOM 2628 C CA . TYR A 1 335 ? -7.667 2.832 4.185 1.00 91.19 335 TYR A CA 1
ATOM 2629 C C . TYR A 1 335 ? -8.693 3.925 4.503 1.00 91.19 335 TYR A C 1
ATOM 2631 O O . TYR A 1 335 ? -9.140 4.002 5.640 1.00 91.19 335 TYR A O 1
ATOM 2639 N N . LEU A 1 336 ? -9.123 4.738 3.534 1.00 91.62 336 LEU A N 1
ATOM 2640 C CA . LEU A 1 336 ? -10.203 5.711 3.748 1.00 91.62 336 LEU A CA 1
ATOM 2641 C C . LEU A 1 336 ? -11.540 5.023 4.060 1.00 91.62 336 LEU A C 1
ATOM 2643 O O . LEU A 1 336 ? -12.293 5.495 4.910 1.00 91.62 336 LEU A O 1
ATOM 2647 N N . VAL A 1 337 ? -11.829 3.897 3.401 1.00 90.69 337 VAL A N 1
ATOM 2648 C CA . VAL A 1 337 ? -13.013 3.077 3.703 1.00 90.69 337 VAL A CA 1
ATOM 2649 C C . VAL A 1 337 ? -12.895 2.449 5.091 1.00 90.69 337 VAL A C 1
ATOM 2651 O O . VAL A 1 337 ? -13.857 2.502 5.855 1.00 90.69 337 VAL A O 1
ATOM 2654 N N . LEU A 1 338 ? -11.724 1.900 5.437 1.00 91.88 338 LEU A N 1
ATOM 2655 C CA . LEU A 1 338 ? -11.447 1.380 6.780 1.00 91.88 338 LEU A CA 1
ATOM 2656 C C . LEU A 1 338 ? -11.667 2.457 7.853 1.00 91.88 338 LEU A C 1
ATOM 2658 O O . LEU A 1 338 ? -12.338 2.199 8.848 1.00 91.88 338 LEU A O 1
ATOM 2662 N N . GLU A 1 339 ? -11.147 3.660 7.625 1.00 93.94 339 GLU A N 1
ATOM 2663 C CA . GLU A 1 339 ? -11.258 4.804 8.531 1.00 93.94 339 GLU A CA 1
ATOM 2664 C C . GLU A 1 339 ? -12.719 5.232 8.729 1.00 93.94 339 GLU A C 1
ATOM 2666 O O . GLU A 1 339 ? -13.190 5.375 9.858 1.00 93.94 339 GLU A O 1
ATOM 2671 N N . ALA A 1 340 ? -13.481 5.360 7.638 1.00 92.25 340 ALA A N 1
ATOM 2672 C CA . ALA A 1 340 ? -14.903 5.688 7.699 1.00 92.25 340 ALA A CA 1
ATOM 2673 C C . ALA A 1 340 ? -15.711 4.600 8.427 1.00 92.25 340 ALA A C 1
ATOM 2675 O O . ALA A 1 340 ? -16.561 4.910 9.266 1.00 92.25 340 ALA A O 1
ATOM 2676 N N . ALA A 1 341 ? -15.430 3.324 8.149 1.00 91.12 341 ALA A N 1
ATOM 2677 C CA . ALA A 1 341 ? -16.069 2.200 8.824 1.00 91.12 341 ALA A CA 1
ATOM 2678 C C . ALA A 1 341 ? -15.749 2.187 10.327 1.00 91.12 341 ALA A C 1
ATOM 2680 O O . ALA A 1 341 ? -16.647 1.982 11.146 1.00 91.12 341 ALA A O 1
ATOM 2681 N N . LEU A 1 342 ? -14.497 2.462 10.700 1.00 92.88 342 LEU A N 1
ATOM 2682 C CA . LEU A 1 342 ? -14.069 2.562 12.090 1.00 92.88 342 LEU A CA 1
ATOM 2683 C C . LEU A 1 342 ? -14.762 3.722 12.816 1.00 92.88 342 LEU A C 1
ATOM 2685 O O . LEU A 1 342 ? -15.237 3.538 13.936 1.00 92.88 342 LEU A O 1
ATOM 2689 N N . ALA A 1 343 ? -14.869 4.890 12.181 1.00 93.56 343 ALA A N 1
ATOM 2690 C CA . ALA A 1 343 ? -15.564 6.045 12.743 1.00 93.56 343 ALA A CA 1
ATOM 2691 C C . ALA A 1 343 ? -17.058 5.756 12.967 1.00 93.56 343 ALA A C 1
ATOM 2693 O O . ALA A 1 343 ? -17.588 6.015 14.050 1.00 93.56 343 ALA A O 1
ATOM 2694 N N . LEU A 1 344 ? -17.732 5.145 11.987 1.00 92.00 344 LEU A N 1
ATOM 2695 C CA . LEU A 1 344 ? -19.127 4.712 12.125 1.00 92.00 344 LEU A CA 1
ATOM 2696 C C . LEU A 1 344 ? -19.291 3.676 13.241 1.00 92.00 344 LEU A C 1
ATOM 2698 O O . LEU A 1 344 ? -20.227 3.764 14.039 1.00 92.00 344 LEU A O 1
ATOM 2702 N N . PHE A 1 345 ? -18.362 2.725 13.344 1.00 89.44 345 PHE A N 1
ATOM 2703 C CA . PHE A 1 345 ? -18.358 1.738 14.417 1.00 89.44 345 PHE A CA 1
ATOM 2704 C C . PHE A 1 345 ? -18.158 2.390 15.790 1.00 89.44 345 PHE A C 1
ATOM 2706 O O . PHE A 1 345 ? -18.852 2.032 16.740 1.00 89.44 345 PHE A O 1
ATOM 2713 N N . ALA A 1 346 ? -17.276 3.385 15.905 1.00 92.81 346 ALA A N 1
ATOM 2714 C CA . ALA A 1 346 ? -17.076 4.150 17.132 1.00 92.81 346 ALA A CA 1
ATOM 2715 C C . ALA A 1 346 ? -18.351 4.913 17.540 1.00 92.81 346 ALA A C 1
ATOM 2717 O O . ALA A 1 346 ? -18.723 4.902 18.713 1.00 92.81 346 ALA A O 1
ATOM 2718 N N . VAL A 1 347 ? -19.077 5.509 16.587 1.00 91.50 347 VAL A N 1
ATOM 2719 C CA . VAL A 1 347 ? -20.379 6.154 16.847 1.00 91.50 347 VAL A CA 1
ATOM 2720 C C . VAL A 1 347 ? -21.415 5.131 17.316 1.00 91.50 347 VAL A C 1
ATOM 2722 O O . VAL A 1 347 ? -22.085 5.350 18.328 1.00 91.50 347 VAL A O 1
ATOM 2725 N N . ALA A 1 348 ? -21.520 3.981 16.648 1.00 86.00 348 ALA A N 1
ATOM 2726 C CA . ALA A 1 348 ? -22.419 2.908 17.069 1.00 86.00 348 ALA A CA 1
ATOM 2727 C C . ALA A 1 348 ? -22.066 2.400 18.479 1.00 86.00 348 ALA A C 1
ATOM 2729 O O . ALA A 1 348 ? -22.945 2.259 19.334 1.00 86.00 348 ALA A O 1
ATOM 2730 N N . ALA A 1 349 ? -20.775 2.216 18.767 1.00 88.31 349 ALA A N 1
ATOM 2731 C CA . ALA A 1 349 ? -20.284 1.872 20.094 1.00 88.31 349 ALA A CA 1
ATOM 2732 C C . ALA A 1 349 ? -20.662 2.948 21.126 1.00 88.31 349 ALA A C 1
ATOM 2734 O O . ALA A 1 349 ? -21.115 2.604 22.218 1.00 88.31 349 ALA A O 1
ATOM 2735 N N . ALA A 1 350 ? -20.583 4.237 20.785 1.00 91.75 350 ALA A N 1
ATOM 2736 C CA . ALA A 1 350 ? -20.970 5.334 21.676 1.00 91.75 350 ALA A CA 1
ATOM 2737 C C . ALA A 1 350 ? -22.455 5.267 22.031 1.00 91.75 350 ALA A C 1
ATOM 2739 O O . ALA A 1 350 ? -22.806 5.330 23.211 1.00 91.75 350 ALA A O 1
ATOM 2740 N N . VAL A 1 351 ? -23.316 5.054 21.031 1.00 88.00 351 VAL A N 1
ATOM 2741 C CA . VAL A 1 351 ? -24.758 4.861 21.232 1.00 88.00 351 VAL A CA 1
ATOM 2742 C C . VAL A 1 351 ? -25.010 3.652 22.130 1.00 88.00 351 VAL A C 1
ATOM 2744 O O . VAL A 1 351 ? -25.748 3.763 23.110 1.00 88.00 351 VAL A O 1
ATOM 2747 N N . THR A 1 352 ? -24.353 2.516 21.871 1.00 89.00 352 THR A N 1
ATOM 2748 C CA . THR A 1 352 ? -24.539 1.307 22.692 1.00 89.00 352 THR A CA 1
ATOM 2749 C C . THR A 1 352 ? -24.135 1.538 24.149 1.00 89.00 352 THR A C 1
ATOM 2751 O O . THR A 1 352 ? -24.880 1.162 25.050 1.00 89.00 352 THR A O 1
ATOM 2754 N N . VAL A 1 353 ? -23.005 2.209 24.400 1.00 88.56 353 VAL A N 1
ATOM 2755 C CA . VAL A 1 353 ? -22.513 2.542 25.745 1.00 88.56 353 VAL A CA 1
ATOM 2756 C C . VAL A 1 353 ? -23.433 3.547 26.434 1.00 88.56 353 VAL A C 1
ATOM 2758 O O . VAL A 1 353 ? -23.659 3.446 27.639 1.00 88.56 353 VAL A O 1
ATOM 2761 N N . TRP A 1 354 ? -23.978 4.508 25.689 1.00 87.00 354 TRP A N 1
ATOM 2762 C CA . TRP A 1 354 ? -24.872 5.533 26.221 1.00 87.00 354 TRP A CA 1
ATOM 2763 C C . TRP A 1 354 ? -26.230 4.967 26.652 1.00 87.00 354 TRP A C 1
ATOM 2765 O O . TRP A 1 354 ? -26.730 5.347 27.720 1.00 87.00 354 TRP A O 1
ATOM 2775 N N . VAL A 1 355 ? -26.791 4.047 25.857 1.00 86.38 355 VAL A N 1
ATOM 2776 C CA . VAL A 1 355 ? -28.022 3.300 26.174 1.00 86.38 355 VAL A CA 1
ATOM 2777 C C . VAL A 1 355 ? -27.772 2.303 27.310 1.00 86.38 355 VAL A C 1
ATOM 2779 O O . VAL A 1 355 ? -28.591 2.155 28.220 1.00 86.38 355 VAL A O 1
ATOM 2782 N N . ASP A 1 356 ? -26.624 1.630 27.297 1.00 78.12 356 ASP A N 1
ATOM 2783 C CA . ASP A 1 356 ? -26.247 0.620 28.280 1.00 78.12 356 ASP A CA 1
ATOM 2784 C C . ASP A 1 356 ? -25.725 1.240 29.585 1.00 78.12 356 ASP A C 1
ATOM 2786 O O . ASP A 1 356 ? -24.522 1.269 29.854 1.00 78.12 356 ASP A O 1
ATOM 2790 N N . ARG A 1 357 ? -26.652 1.705 30.433 1.00 70.94 357 ARG A N 1
ATOM 2791 C CA . ARG A 1 357 ? -26.370 2.176 31.802 1.00 70.94 357 ARG A CA 1
ATOM 2792 C C . ARG A 1 357 ? -26.773 1.129 32.851 1.00 70.94 357 ARG A C 1
ATOM 2794 O O . ARG A 1 357 ? -27.818 1.286 33.485 1.00 70.94 357 ARG A O 1
ATOM 2801 N N . PRO A 1 358 ? -25.968 0.074 33.086 1.00 63.53 358 PRO A N 1
ATOM 2802 C CA . PRO A 1 358 ? -26.292 -0.972 34.061 1.00 63.53 358 PRO A CA 1
ATOM 2803 C C . PRO A 1 358 ? -26.432 -0.430 35.493 1.00 63.53 358 PRO A C 1
ATOM 2805 O O . PRO A 1 358 ? -27.250 -0.934 36.261 1.00 63.53 358 PRO A O 1
ATOM 2808 N N . GLU A 1 359 ? -25.717 0.649 35.827 1.00 59.91 359 GLU A N 1
ATOM 2809 C CA . GLU A 1 359 ? -25.754 1.297 37.148 1.00 59.91 359 GLU A CA 1
ATOM 2810 C C . GLU A 1 359 ? -27.116 1.941 37.477 1.00 59.91 359 GLU A C 1
ATOM 2812 O O . GLU A 1 359 ? -27.443 2.106 38.650 1.00 59.91 359 GLU A O 1
ATOM 2817 N N . ARG A 1 360 ? -27.955 2.261 36.476 1.00 56.16 360 ARG A N 1
ATOM 2818 C CA . ARG A 1 360 ? -29.305 2.813 36.713 1.00 56.16 360 ARG A CA 1
ATOM 2819 C C . ARG A 1 360 ? -30.277 1.808 37.333 1.00 56.16 360 ARG A C 1
ATOM 2821 O O . ARG A 1 360 ? -31.282 2.229 37.875 1.00 56.16 360 ARG A O 1
ATOM 2828 N N . SER A 1 361 ? -29.988 0.509 37.252 1.00 49.53 361 SER A N 1
ATOM 2829 C CA . SER A 1 361 ? -30.838 -0.545 37.829 1.00 49.53 361 SER A CA 1
ATOM 2830 C C . SER A 1 361 ? -30.512 -0.881 39.292 1.00 49.53 361 SER A C 1
ATOM 2832 O O . SER A 1 361 ? -31.202 -1.700 39.892 1.00 49.53 361 SER A O 1
ATOM 2834 N N . GLN A 1 362 ? -29.450 -0.284 39.852 1.00 51.25 362 GLN A N 1
ATOM 2835 C CA . GLN A 1 362 ? -28.990 -0.526 41.228 1.00 51.25 362 GLN A CA 1
ATOM 2836 C C . GLN A 1 362 ? -29.195 0.672 42.172 1.00 51.25 362 GLN A C 1
ATOM 2838 O O . GLN A 1 362 ? -28.855 0.567 43.349 1.00 51.25 362 GLN A O 1
ATOM 2843 N N . ARG A 1 363 ? -29.725 1.792 41.667 1.00 43.62 363 ARG A N 1
ATOM 2844 C CA . ARG A 1 363 ? -30.278 2.885 42.479 1.00 43.62 363 ARG A CA 1
ATOM 2845 C C . ARG A 1 363 ? -31.782 2.699 42.562 1.00 43.62 363 ARG A C 1
ATOM 2847 O O . ARG A 1 363 ? -32.324 2.976 43.650 1.00 43.62 363 ARG A O 1
#

pLDDT: mean 74.89, std 21.54, range [30.86, 98.44]

Radius of gyration: 42.15 Å; chains: 1; bounding box: 128×57×134 Å